Protein AF-A0A134AJV2-F1 (afdb_monomer_lite)

Sequence (348 aa):
MNKIKEILDWYNQFNNTDIVIKTKTKEFNFEIRNKYLPHLLGLQYSSINKLRGVRLYSFVYNKTEKELYNLIKINNENRLEDVKLRINNFKYFMENLDKAIIYEKTNETTKTKSNFFMVKTEKNKYLQLGVVKNDDLTDYLETFFVRKDNLYFKNSNLSEKVESIEKYDMLKNKFVPFSFDEIKNEMLNSVEYGLNENENIKLHKEVNFDKLTSFNFENFTFYPIKKLEESEINDFYDNSILDSLNYLMIREKFKINLNSNRKNNDVENYFKEKFDLIGKDAIINDFSSKIPSKYKDYDLFYCKETRSLYSISYSGLAKYNKYDSTKLREYITINLNKSLNIDKGVRL

Foldseek 3Di:
DQLVLVVLVLLVVQAQWWKWWDWPPDIAIAGRHSQAVCQQLVLCLLDLDNDGGPRSSVVVNPDTPVSSLVSSCVRPVVCSVFSVVSSVCVLVCQQCLQAWKKFAFDDPVDPDQARIWTWDDDPLWTWTFGWHDDPVDHIDTRYTGIGNDPNGGPPTPGTTGGQFMWIQDPVVRDTFGAGSNVLLRVLLVLQPAFDDPVVLVVCVVPDPCVPFDWFDDPPWIKTQDFFDDPVRVVVVPPAWFACNPVVSVLVVVPPPDPPDDDDPPVVVVVSVVVCVVCDPCNVLVSVLVRDPPVRSNGQWMAISRSSGIHGDDPVPPPDDGTDDHDVVSVCSVVVSVVVVPPPPPDDD

Structure (mmCIF, N/CA/C/O backbone):
data_AF-A0A134AJV2-F1
#
_entry.id   AF-A0A134AJV2-F1
#
loop_
_atom_site.group_PDB
_atom_site.id
_atom_site.type_symbol
_atom_site.label_atom_id
_atom_site.label_alt_id
_atom_site.label_comp_id
_atom_site.label_asym_id
_atom_site.label_entity_id
_atom_site.label_seq_id
_atom_site.pdbx_PDB_ins_code
_atom_site.Cartn_x
_atom_site.Cartn_y
_atom_site.Cartn_z
_atom_site.occupancy
_atom_site.B_iso_or_equiv
_atom_site.auth_seq_id
_atom_site.auth_comp_id
_atom_site.auth_asym_id
_atom_site.auth_atom_id
_atom_site.pdbx_PDB_model_num
ATOM 1 N N . MET A 1 1 ? 19.930 11.703 -6.026 1.00 56.47 1 MET A N 1
ATOM 2 C CA . MET A 1 1 ? 19.042 10.973 -5.098 1.00 56.47 1 MET A CA 1
ATOM 3 C C . MET A 1 1 ? 18.761 9.617 -5.727 1.00 56.47 1 MET A C 1
ATOM 5 O O . MET A 1 1 ? 18.498 9.605 -6.922 1.00 56.47 1 MET A O 1
ATOM 9 N N . ASN A 1 2 ? 18.963 8.505 -5.015 1.00 85.12 2 ASN A N 1
ATOM 10 C CA . ASN A 1 2 ? 18.893 7.152 -5.591 1.00 85.12 2 ASN A CA 1
ATOM 11 C C . ASN A 1 2 ? 17.550 6.525 -5.206 1.00 85.12 2 ASN A C 1
ATOM 13 O O . ASN A 1 2 ? 17.463 5.729 -4.271 1.00 85.12 2 ASN A O 1
ATOM 17 N N . LYS A 1 3 ? 16.498 6.925 -5.921 1.00 93.31 3 LYS A N 1
ATOM 18 C CA . LYS A 1 3 ? 15.112 6.609 -5.578 1.00 93.31 3 LYS A CA 1
ATOM 19 C C . LYS A 1 3 ? 14.822 5.116 -5.684 1.00 93.31 3 LYS A C 1
ATOM 21 O O . LYS A 1 3 ? 14.054 4.585 -4.888 1.00 93.31 3 LYS A O 1
ATOM 26 N N . ILE A 1 4 ? 15.455 4.417 -6.632 1.00 95.94 4 ILE A N 1
ATOM 27 C CA . ILE A 1 4 ? 15.347 2.952 -6.719 1.00 95.94 4 ILE A CA 1
ATOM 28 C C . ILE A 1 4 ? 15.836 2.310 -5.419 1.00 95.94 4 ILE A C 1
ATOM 30 O O . ILE A 1 4 ? 15.120 1.498 -4.839 1.00 95.94 4 ILE A O 1
ATOM 34 N N . LYS A 1 5 ? 17.031 2.683 -4.946 1.00 92.62 5 LYS A N 1
ATOM 35 C CA . LYS A 1 5 ? 17.614 2.110 -3.729 1.00 92.62 5 LYS A CA 1
ATOM 36 C C . LYS A 1 5 ? 16.786 2.445 -2.488 1.00 92.62 5 LYS A C 1
ATOM 38 O O . LYS A 1 5 ? 16.501 1.546 -1.708 1.00 92.62 5 LYS A O 1
ATOM 43 N N . GLU A 1 6 ? 16.310 3.685 -2.383 1.00 93.50 6 GLU A N 1
ATOM 44 C CA . GLU A 1 6 ? 15.394 4.122 -1.321 1.00 93.50 6 GLU A CA 1
ATOM 45 C C . GLU A 1 6 ? 14.119 3.266 -1.267 1.00 93.50 6 GLU A C 1
ATOM 47 O O . GLU A 1 6 ? 13.693 2.869 -0.187 1.00 93.50 6 GLU A O 1
ATOM 52 N N . ILE A 1 7 ? 13.522 2.931 -2.417 1.00 96.12 7 ILE A N 1
ATOM 53 C CA . ILE A 1 7 ? 12.327 2.073 -2.472 1.00 96.12 7 ILE A CA 1
ATOM 54 C C . ILE A 1 7 ? 12.663 0.621 -2.117 1.00 96.12 7 ILE A C 1
ATOM 56 O O . ILE A 1 7 ? 11.879 -0.013 -1.416 1.00 96.12 7 ILE A O 1
ATOM 60 N N . LEU A 1 8 ? 13.795 0.083 -2.586 1.00 95.06 8 LEU A N 1
ATOM 61 C CA . LEU A 1 8 ? 14.226 -1.276 -2.229 1.00 95.06 8 LEU A CA 1
ATOM 62 C C . LEU A 1 8 ? 14.441 -1.409 -0.715 1.00 95.06 8 LEU A C 1
ATOM 64 O O . LEU A 1 8 ? 13.972 -2.377 -0.122 1.00 95.06 8 LEU A O 1
ATOM 68 N N . ASP A 1 9 ? 15.113 -0.433 -0.101 1.00 91.81 9 ASP A N 1
ATOM 69 C CA . ASP A 1 9 ? 15.409 -0.432 1.333 1.00 91.81 9 ASP A CA 1
ATOM 70 C C . ASP A 1 9 ? 14.130 -0.222 2.160 1.00 91.81 9 ASP A C 1
ATOM 72 O O . ASP A 1 9 ? 13.891 -0.960 3.114 1.00 91.81 9 ASP A O 1
ATOM 76 N N . TRP A 1 10 ? 13.252 0.699 1.740 1.00 93.88 10 TRP A N 1
ATOM 77 C CA . TRP A 1 10 ? 11.927 0.890 2.342 1.00 93.88 10 TRP A CA 1
ATOM 78 C C . TRP A 1 10 ? 11.065 -0.376 2.265 1.00 93.88 10 TRP A C 1
ATOM 80 O O . TRP A 1 10 ? 10.443 -0.752 3.248 1.00 93.88 10 TRP A O 1
ATOM 90 N N . TYR A 1 11 ? 11.024 -1.071 1.128 1.00 95.06 11 TYR A N 1
ATOM 91 C CA . TYR A 1 11 ? 10.190 -2.268 0.983 1.00 95.06 11 TYR A CA 1
ATOM 92 C C . TYR A 1 11 ? 10.747 -3.477 1.747 1.00 95.06 11 TYR A C 1
ATOM 94 O O . TYR A 1 11 ? 9.987 -4.350 2.163 1.00 95.06 11 TYR A O 1
ATOM 102 N N . ASN A 1 12 ? 12.068 -3.520 1.964 1.00 93.56 12 ASN A N 1
ATOM 103 C CA . ASN A 1 12 ? 12.743 -4.610 2.666 1.00 93.56 12 ASN A CA 1
ATOM 104 C C . ASN A 1 12 ? 12.225 -4.817 4.096 1.00 93.56 12 ASN A C 1
ATOM 106 O O . ASN A 1 12 ? 12.223 -5.952 4.570 1.00 93.56 12 ASN A O 1
ATOM 110 N N . GLN A 1 13 ? 11.739 -3.763 4.758 1.00 89.31 13 GLN A N 1
ATOM 111 C CA . GLN A 1 13 ? 11.164 -3.860 6.105 1.00 89.31 13 GLN A CA 1
ATOM 112 C C . GLN A 1 13 ? 9.895 -4.734 6.166 1.00 89.31 13 GLN A C 1
ATOM 114 O O . GLN A 1 13 ? 9.534 -5.212 7.235 1.00 89.31 13 GLN A O 1
ATOM 119 N N . PHE A 1 14 ? 9.231 -4.956 5.027 1.00 92.44 14 PHE A N 1
ATOM 120 C CA . PHE A 1 14 ? 8.008 -5.758 4.919 1.00 92.44 14 PHE A CA 1
ATOM 121 C C . PHE A 1 14 ? 8.268 -7.167 4.367 1.00 92.44 14 PHE A C 1
ATOM 123 O O . PHE A 1 14 ? 7.335 -7.936 4.145 1.00 92.44 14 PHE A O 1
ATOM 130 N N . ASN A 1 15 ? 9.522 -7.523 4.084 1.00 93.38 15 ASN A N 1
ATOM 131 C CA . ASN A 1 15 ? 9.850 -8.801 3.465 1.00 93.38 15 ASN A CA 1
ATOM 132 C C . ASN A 1 15 ? 9.470 -9.989 4.369 1.00 93.38 15 ASN A C 1
ATOM 134 O O . ASN A 1 15 ? 9.768 -9.982 5.557 1.00 93.38 15 ASN A O 1
ATOM 138 N N . ASN A 1 16 ? 8.894 -11.037 3.774 1.00 92.31 16 ASN A N 1
ATOM 139 C CA . ASN A 1 16 ? 8.352 -12.221 4.454 1.00 92.31 16 ASN A CA 1
ATOM 140 C C . ASN A 1 16 ? 7.173 -11.897 5.388 1.00 92.31 16 ASN A C 1
ATOM 142 O O . ASN A 1 16 ? 7.052 -12.490 6.456 1.00 92.31 16 ASN A O 1
ATOM 146 N N . THR A 1 17 ? 6.336 -10.932 5.003 1.00 91.19 17 THR A N 1
ATOM 147 C CA . THR A 1 17 ? 5.104 -10.605 5.731 1.00 91.19 17 THR A CA 1
ATOM 148 C C . THR A 1 17 ? 3.902 -11.073 4.925 1.00 91.19 17 THR A C 1
ATOM 150 O O . THR A 1 17 ? 3.733 -10.650 3.779 1.00 91.19 17 THR A O 1
ATOM 153 N N . ASP A 1 18 ? 3.062 -11.907 5.530 1.00 94.25 18 ASP A N 1
ATOM 154 C CA . ASP A 1 18 ? 1.754 -12.256 4.980 1.00 94.25 18 ASP A CA 1
ATOM 155 C C . ASP A 1 18 ? 0.768 -11.134 5.270 1.00 94.25 18 ASP A C 1
ATOM 157 O O . ASP A 1 18 ? 0.637 -10.695 6.418 1.00 94.25 18 ASP A O 1
ATOM 161 N N . ILE A 1 19 ? 0.080 -10.664 4.233 1.00 95.12 19 ILE A N 1
ATOM 162 C CA . ILE A 1 19 ? -0.928 -9.620 4.368 1.00 95.12 19 ILE A CA 1
ATOM 163 C C . ILE A 1 19 ? -2.251 -10.017 3.730 1.00 95.12 19 ILE A C 1
ATOM 165 O O . ILE A 1 19 ? -2.297 -10.727 2.722 1.00 95.12 19 ILE A O 1
ATOM 169 N N . VAL A 1 20 ? -3.322 -9.492 4.316 1.00 95.50 20 VAL A N 1
ATOM 170 C CA . VAL A 1 20 ? -4.682 -9.595 3.799 1.00 95.50 20 VAL A CA 1
ATOM 171 C C . VAL A 1 20 ? -5.205 -8.209 3.490 1.00 95.50 20 VAL A C 1
ATOM 173 O O . VAL A 1 20 ? -5.135 -7.304 4.322 1.00 95.50 20 VAL A O 1
ATOM 176 N N . ILE A 1 21 ? -5.770 -8.050 2.300 1.00 96.25 21 ILE A N 1
ATOM 177 C CA . ILE A 1 21 ? -6.531 -6.862 1.921 1.00 96.25 21 ILE A CA 1
ATOM 178 C C . ILE A 1 21 ? -7.991 -7.259 1.791 1.00 96.25 21 ILE A C 1
ATOM 180 O O . ILE A 1 21 ? -8.328 -8.149 1.010 1.00 96.25 21 ILE A O 1
ATOM 184 N N . LYS A 1 22 ? -8.853 -6.582 2.549 1.00 94.31 22 LYS A N 1
ATOM 185 C CA . LYS A 1 22 ? -10.293 -6.844 2.583 1.00 94.31 22 LYS A CA 1
ATOM 186 C C . LYS A 1 22 ? -11.068 -5.683 1.991 1.00 94.31 22 LYS A C 1
ATOM 188 O O . LYS A 1 22 ? -10.715 -4.513 2.145 1.00 94.31 22 LYS A O 1
ATOM 193 N N . THR A 1 23 ? -12.144 -6.049 1.327 1.00 93.50 23 THR A N 1
ATOM 194 C CA . THR A 1 23 ? -13.203 -5.176 0.828 1.00 93.50 23 THR A CA 1
ATOM 195 C C . THR A 1 23 ? -14.536 -5.739 1.303 1.00 93.50 23 THR A C 1
ATOM 197 O O . THR A 1 23 ? -14.566 -6.788 1.949 1.00 93.50 23 THR A O 1
ATOM 200 N N . LYS A 1 24 ? -15.637 -5.088 0.927 1.00 90.44 24 LYS A N 1
ATOM 201 C CA . LYS A 1 24 ? -16.981 -5.522 1.302 1.00 90.44 24 LYS A CA 1
ATOM 202 C C . LYS A 1 24 ? -17.266 -6.979 0.918 1.00 90.44 24 LYS A C 1
ATOM 204 O O . LYS A 1 24 ? -17.929 -7.680 1.679 1.00 90.44 24 LYS A O 1
ATOM 209 N N . THR A 1 25 ? -16.820 -7.430 -0.258 1.00 93.81 25 THR A N 1
ATOM 210 C CA . THR A 1 25 ? -17.123 -8.787 -0.754 1.00 93.81 25 THR A CA 1
ATOM 211 C C . THR A 1 25 ? -15.904 -9.612 -1.157 1.00 93.81 25 THR A C 1
ATOM 213 O O . THR A 1 25 ? -16.049 -10.806 -1.428 1.00 93.81 25 THR A O 1
ATOM 216 N N . LYS A 1 26 ? -14.704 -9.020 -1.209 1.00 94.25 26 LYS A N 1
ATOM 217 C CA . LYS A 1 26 ? -13.466 -9.706 -1.615 1.00 94.25 26 LYS A CA 1
ATOM 218 C C . LYS A 1 26 ? -12.384 -9.651 -0.546 1.00 94.25 26 LYS A C 1
ATOM 220 O O . LYS A 1 26 ? -12.221 -8.653 0.154 1.00 94.25 26 LYS A O 1
ATOM 225 N N . GLU A 1 27 ? -11.580 -10.707 -0.529 1.00 94.69 27 GLU A N 1
ATOM 226 C CA . GLU A 1 27 ? -10.374 -10.842 0.278 1.00 94.69 27 GLU A CA 1
ATOM 227 C C . GLU A 1 27 ? -9.201 -11.260 -0.616 1.00 94.69 27 GLU A C 1
ATOM 229 O O . GLU A 1 27 ? -9.348 -12.152 -1.458 1.00 94.69 27 GLU A O 1
ATOM 234 N N . PHE A 1 28 ? -8.047 -10.620 -0.434 1.00 95.06 28 PHE A N 1
ATOM 235 C CA . PHE A 1 28 ? -6.813 -10.883 -1.175 1.00 95.06 28 PHE A CA 1
ATOM 236 C C . PHE A 1 28 ? -5.688 -11.215 -0.205 1.00 95.06 28 PHE A C 1
ATOM 238 O O . PHE A 1 28 ? -5.352 -10.382 0.635 1.00 95.06 28 PHE A O 1
ATOM 245 N N . ASN A 1 29 ? -5.092 -12.395 -0.355 1.00 94.25 29 ASN A N 1
ATOM 246 C CA . ASN A 1 29 ? -4.098 -12.936 0.571 1.00 94.25 29 ASN A CA 1
ATOM 247 C C . ASN A 1 29 ? -2.762 -13.093 -0.144 1.00 94.25 29 ASN A C 1
ATOM 249 O O . ASN A 1 29 ? -2.653 -13.934 -1.035 1.00 94.25 29 ASN A O 1
ATOM 253 N N . PHE A 1 30 ? -1.745 -12.314 0.227 1.00 92.69 30 PHE A N 1
ATOM 254 C CA . PHE A 1 30 ? -0.441 -12.412 -0.425 1.00 92.69 30 PHE A CA 1
ATOM 255 C C . PHE A 1 30 ? 0.746 -12.240 0.513 1.00 92.69 30 PHE A C 1
ATOM 257 O O . PHE A 1 30 ? 0.713 -11.474 1.473 1.00 92.69 30 PHE A O 1
ATOM 264 N N . GLU A 1 31 ? 1.833 -12.933 0.175 1.00 93.25 31 GLU A N 1
ATOM 265 C CA . GLU A 1 31 ? 3.104 -12.820 0.878 1.00 93.25 31 GLU A CA 1
ATOM 266 C C . GLU A 1 31 ? 3.993 -11.750 0.228 1.00 93.25 31 GLU A C 1
ATOM 268 O O . GLU A 1 31 ? 4.355 -11.816 -0.958 1.00 93.25 31 GLU A O 1
ATOM 273 N N . ILE A 1 32 ? 4.416 -10.772 1.022 1.00 94.25 32 ILE A N 1
ATOM 274 C CA . ILE A 1 32 ? 5.352 -9.741 0.589 1.00 94.25 32 ILE A CA 1
ATOM 275 C C . ILE A 1 32 ? 6.755 -10.343 0.497 1.00 94.25 32 ILE A C 1
ATOM 277 O O . ILE A 1 32 ? 7.364 -10.727 1.493 1.00 94.25 32 ILE A O 1
ATOM 281 N N . ARG A 1 33 ? 7.324 -10.371 -0.713 1.00 94.94 33 ARG A N 1
ATOM 282 C CA . ARG A 1 33 ? 8.720 -10.774 -0.942 1.00 94.94 33 ARG A CA 1
ATOM 283 C C . ARG A 1 33 ? 9.457 -9.758 -1.805 1.00 94.94 33 ARG A C 1
ATOM 285 O O . ARG A 1 33 ? 9.024 -9.432 -2.913 1.00 94.94 33 ARG A O 1
ATOM 292 N N . ASN A 1 34 ? 10.653 -9.369 -1.373 1.00 95.38 34 ASN A N 1
ATOM 293 C CA . ASN A 1 34 ? 11.535 -8.441 -2.090 1.00 95.38 34 ASN A CA 1
ATOM 294 C C . ASN A 1 34 ? 11.829 -8.871 -3.528 1.00 95.38 34 ASN A C 1
ATOM 296 O O . ASN A 1 34 ? 11.951 -8.041 -4.426 1.00 95.38 34 ASN A O 1
ATOM 300 N N . LYS A 1 35 ? 11.896 -10.185 -3.769 1.00 94.81 35 LYS A N 1
ATOM 301 C CA . LYS A 1 35 ? 12.200 -10.757 -5.086 1.00 94.81 35 LYS A CA 1
ATOM 302 C C . LYS A 1 35 ? 11.204 -10.347 -6.183 1.00 94.81 35 LYS A C 1
ATOM 304 O O . LYS A 1 35 ? 11.541 -10.448 -7.361 1.00 94.81 35 LYS A O 1
ATOM 309 N N . TYR A 1 36 ? 10.000 -9.897 -5.822 1.00 94.31 36 TYR A N 1
ATOM 310 C CA . TYR A 1 36 ? 8.973 -9.464 -6.775 1.00 94.31 36 TYR A CA 1
ATOM 311 C C . TYR A 1 36 ? 8.981 -7.954 -7.038 1.00 94.31 36 TYR A C 1
ATOM 313 O O . TYR A 1 36 ? 8.592 -7.528 -8.127 1.00 94.31 36 TYR A O 1
ATOM 321 N N . LEU A 1 37 ? 9.488 -7.145 -6.102 1.00 97.25 37 LEU A N 1
ATOM 322 C CA . LEU A 1 37 ? 9.481 -5.684 -6.202 1.00 97.25 37 LEU A CA 1
ATOM 323 C C . LEU A 1 37 ? 10.127 -5.146 -7.492 1.00 97.25 37 LEU A C 1
ATOM 325 O O . LEU A 1 37 ? 9.502 -4.310 -8.147 1.00 97.25 37 LEU A O 1
ATOM 329 N N . PRO A 1 38 ? 11.305 -5.627 -7.943 1.00 97.25 38 PRO A N 1
ATOM 330 C CA . PRO A 1 38 ? 11.885 -5.153 -9.196 1.00 97.25 38 PRO A CA 1
ATOM 331 C C . PRO A 1 38 ? 10.941 -5.297 -10.394 1.00 97.25 38 PRO A C 1
ATOM 333 O O . PRO A 1 38 ? 10.943 -4.444 -11.277 1.00 97.25 38 PRO A O 1
ATOM 336 N N . HIS A 1 39 ? 10.110 -6.345 -10.417 1.00 96.00 39 HIS A N 1
ATOM 337 C CA . HIS A 1 39 ? 9.141 -6.555 -11.489 1.00 96.00 39 HIS A CA 1
ATOM 338 C C . HIS A 1 39 ? 7.987 -5.543 -11.432 1.00 96.00 39 HIS A C 1
ATOM 340 O O . HIS A 1 39 ? 7.562 -5.017 -12.465 1.00 96.00 39 HIS A O 1
ATOM 346 N N . LEU A 1 40 ? 7.509 -5.225 -10.224 1.00 97.38 40 LEU A N 1
ATOM 347 C CA . LEU A 1 40 ? 6.490 -4.194 -10.002 1.00 97.38 40 LEU A CA 1
ATOM 348 C C . LEU A 1 40 ? 6.995 -2.819 -10.464 1.00 97.38 40 LEU A C 1
ATOM 350 O O . LEU A 1 40 ? 6.285 -2.103 -11.170 1.00 97.38 40 LEU A O 1
ATOM 354 N N . LEU A 1 41 ? 8.262 -2.507 -10.175 1.00 97.62 41 LEU A N 1
ATOM 355 C CA . LEU A 1 41 ? 8.927 -1.273 -10.602 1.00 97.62 41 LEU A CA 1
ATOM 356 C C . LEU A 1 41 ? 9.260 -1.230 -12.105 1.00 97.62 41 LEU A C 1
ATOM 358 O O . LEU A 1 41 ? 9.625 -0.176 -12.616 1.00 97.62 41 LEU A O 1
ATOM 362 N N . GLY A 1 42 ? 9.115 -2.340 -12.836 1.00 96.44 42 GLY A N 1
ATOM 363 C CA . GLY A 1 42 ? 9.454 -2.419 -14.259 1.00 96.44 42 GLY A CA 1
ATOM 364 C C . GLY A 1 42 ? 10.952 -2.618 -14.539 1.00 96.44 42 GLY A C 1
ATOM 365 O O . GLY A 1 42 ? 11.397 -2.486 -15.677 1.00 96.44 42 GLY A O 1
ATOM 366 N N . LEU A 1 43 ? 11.755 -2.956 -13.531 1.00 97.25 43 LEU A N 1
ATOM 367 C CA . LEU A 1 43 ? 13.209 -3.082 -13.662 1.00 97.25 43 LEU A CA 1
ATOM 368 C C . LEU A 1 43 ? 13.643 -4.328 -14.441 1.00 97.25 43 LEU A C 1
ATOM 370 O O . LEU A 1 43 ? 14.798 -4.407 -14.851 1.00 97.25 43 LEU A O 1
ATOM 374 N N . GLN A 1 44 ? 12.737 -5.261 -14.745 1.00 95.81 44 GLN A N 1
ATOM 375 C CA . GLN A 1 44 ? 12.994 -6.353 -15.691 1.00 95.81 44 GLN A CA 1
ATOM 376 C C . GLN A 1 44 ? 13.414 -5.848 -17.079 1.00 95.81 44 GLN A C 1
ATOM 378 O O . GLN A 1 44 ? 14.143 -6.544 -17.776 1.00 95.81 44 GLN A O 1
ATOM 383 N N . TYR A 1 45 ? 13.021 -4.627 -17.461 1.00 96.62 45 TYR A N 1
ATOM 384 C CA . TYR A 1 45 ? 13.411 -4.016 -18.735 1.00 96.62 45 TYR A CA 1
ATOM 385 C C . TYR A 1 45 ? 14.885 -3.578 -18.788 1.00 96.62 45 TYR A C 1
ATOM 387 O O . TYR A 1 45 ? 15.378 -3.212 -19.853 1.00 96.62 45 TYR A O 1
ATOM 395 N N . SER A 1 46 ? 15.614 -3.636 -17.669 1.00 95.62 46 SER A N 1
ATOM 396 C CA . SER A 1 46 ? 17.060 -3.369 -17.627 1.00 95.62 46 SER A CA 1
ATOM 397 C C . SER A 1 46 ? 17.911 -4.537 -18.141 1.00 95.62 46 SER A C 1
ATOM 399 O O . SER A 1 46 ? 19.124 -4.399 -18.276 1.00 95.62 46 SER A O 1
ATOM 401 N N . SER A 1 47 ? 17.307 -5.682 -18.468 1.00 92.56 47 SER A N 1
ATOM 402 C CA . SER A 1 47 ? 18.007 -6.841 -19.020 1.00 92.56 47 SER A CA 1
ATOM 403 C C . SER A 1 47 ? 17.378 -7.294 -20.335 1.00 92.56 47 SER A C 1
ATOM 405 O O . SER A 1 47 ? 16.159 -7.280 -20.486 1.00 92.56 47 SER A O 1
ATOM 407 N N . ILE A 1 48 ? 18.217 -7.734 -21.276 1.00 87.19 48 ILE A N 1
ATOM 408 C CA . ILE A 1 48 ? 17.782 -8.436 -22.496 1.00 87.19 48 ILE A CA 1
ATOM 409 C C . ILE A 1 48 ? 17.243 -9.829 -22.133 1.00 87.19 48 ILE A C 1
ATOM 411 O O . ILE A 1 48 ? 16.294 -10.332 -22.734 1.00 87.19 48 ILE A O 1
ATOM 415 N N . ASN A 1 49 ? 17.822 -10.447 -21.101 1.00 89.44 49 ASN A N 1
ATOM 416 C CA . ASN A 1 49 ? 17.377 -11.735 -20.595 1.00 89.44 49 ASN A CA 1
ATOM 417 C C . ASN A 1 49 ? 16.136 -11.557 -19.715 1.00 89.44 49 ASN A C 1
ATOM 419 O O . ASN A 1 49 ? 16.029 -10.601 -18.949 1.00 89.44 49 ASN A O 1
ATOM 423 N N . LYS A 1 50 ? 15.213 -12.526 -19.757 1.00 86.88 50 LYS A N 1
ATOM 424 C CA . LYS A 1 50 ? 13.999 -12.545 -18.919 1.00 86.88 50 LYS A CA 1
ATOM 425 C C . LYS A 1 50 ? 14.327 -12.877 -17.454 1.00 86.88 50 LYS A C 1
ATOM 427 O O . LYS A 1 50 ? 13.924 -13.919 -16.938 1.00 86.88 50 LYS A O 1
ATOM 432 N N . LEU A 1 51 ? 15.072 -12.001 -16.782 1.00 93.06 51 LEU A N 1
ATOM 433 C CA . LEU A 1 51 ? 15.371 -12.116 -15.358 1.00 93.06 51 LEU A CA 1
ATOM 434 C C . LEU A 1 51 ? 14.090 -11.930 -14.536 1.00 93.06 51 LEU A C 1
ATOM 436 O O . LEU A 1 51 ? 13.273 -11.052 -14.812 1.00 93.06 51 LEU A O 1
ATOM 440 N N . ARG A 1 52 ? 13.916 -12.766 -13.510 1.00 91.75 52 ARG A N 1
ATOM 441 C CA . ARG A 1 52 ? 12.770 -12.744 -12.589 1.00 91.75 52 ARG A CA 1
ATOM 442 C C . ARG A 1 52 ? 13.211 -13.117 -11.179 1.00 91.75 52 ARG A C 1
ATOM 444 O O . ARG A 1 52 ? 14.277 -13.712 -10.999 1.00 91.75 52 ARG A O 1
ATOM 451 N N . GLY A 1 53 ? 12.371 -12.802 -10.195 1.00 92.75 53 GLY A N 1
ATOM 452 C CA . GLY A 1 53 ? 12.575 -13.206 -8.807 1.00 92.75 53 GLY A CA 1
ATOM 453 C C . GLY A 1 53 ? 13.941 -12.772 -8.271 1.00 92.75 53 GLY A C 1
ATOM 454 O O . GLY A 1 53 ? 14.410 -11.667 -8.538 1.00 92.75 53 GLY A O 1
ATOM 455 N N . VAL A 1 54 ? 14.607 -13.682 -7.556 1.00 94.75 54 VAL A N 1
ATOM 456 C CA . VAL A 1 54 ? 15.893 -13.416 -6.888 1.00 94.75 54 VAL A CA 1
ATOM 457 C C . VAL A 1 54 ? 16.973 -12.981 -7.879 1.00 94.75 54 VAL A C 1
ATOM 459 O O . VAL A 1 54 ? 17.716 -12.052 -7.592 1.00 94.75 54 VAL A O 1
ATOM 462 N N . ARG A 1 55 ? 17.020 -13.573 -9.082 1.00 96.19 55 ARG A N 1
ATOM 463 C CA . ARG A 1 55 ? 18.020 -13.207 -10.102 1.00 96.19 55 ARG A CA 1
ATOM 464 C C . ARG A 1 55 ? 17.875 -11.753 -10.549 1.00 96.19 55 ARG A C 1
ATOM 466 O O . ARG A 1 55 ? 18.875 -11.057 -10.691 1.00 96.19 55 ARG A O 1
ATOM 473 N N . LEU A 1 56 ? 16.638 -11.294 -10.754 1.00 96.62 56 LEU A N 1
ATOM 474 C CA . LEU A 1 56 ? 16.376 -9.894 -11.092 1.00 96.62 56 LEU A CA 1
ATOM 475 C C . LEU A 1 56 ? 16.692 -8.975 -9.909 1.00 96.62 56 LEU A C 1
ATOM 477 O O . LEU A 1 56 ? 17.317 -7.937 -10.099 1.00 96.62 56 LEU A O 1
ATOM 481 N N . TYR A 1 57 ? 16.300 -9.370 -8.697 1.00 96.44 57 TYR A N 1
ATOM 482 C CA . TYR A 1 57 ? 16.589 -8.608 -7.486 1.00 96.44 57 TYR A CA 1
ATOM 483 C C . TYR A 1 57 ? 18.092 -8.393 -7.284 1.00 96.44 57 TYR A C 1
ATOM 485 O O . TYR A 1 57 ? 18.528 -7.251 -7.181 1.00 96.44 57 TYR A O 1
ATOM 493 N N . SER A 1 58 ? 18.900 -9.455 -7.329 1.00 95.00 58 SER A N 1
ATOM 494 C CA . SER A 1 58 ? 20.359 -9.361 -7.199 1.00 95.00 58 SER A CA 1
ATOM 495 C C . SER A 1 58 ? 21.002 -8.544 -8.323 1.00 95.00 58 SER A C 1
ATOM 497 O O . SER A 1 58 ? 21.928 -7.779 -8.068 1.00 95.00 58 SER A O 1
ATOM 499 N N . PHE A 1 59 ? 20.506 -8.667 -9.561 1.00 95.44 59 PHE A N 1
ATOM 500 C CA . PHE A 1 59 ? 20.993 -7.866 -10.688 1.00 95.44 59 PHE A CA 1
ATOM 501 C C . PHE A 1 59 ? 20.774 -6.366 -10.469 1.00 95.44 59 PHE A C 1
ATOM 503 O O . PHE A 1 59 ? 21.668 -5.567 -10.741 1.00 95.44 59 PHE A O 1
ATOM 510 N N . VAL A 1 60 ? 19.590 -5.994 -9.978 1.00 95.75 60 VAL A N 1
ATOM 511 C CA . VAL A 1 60 ? 19.205 -4.602 -9.729 1.00 95.75 60 VAL A CA 1
ATOM 512 C C . VAL A 1 60 ? 19.925 -4.029 -8.511 1.00 95.75 60 VAL A C 1
ATOM 514 O O . VAL A 1 60 ? 20.418 -2.908 -8.575 1.00 95.75 60 VAL A O 1
ATOM 517 N N . TYR A 1 61 ? 20.002 -4.787 -7.416 1.00 91.50 61 TYR A N 1
ATOM 518 C CA . TYR A 1 61 ? 20.547 -4.319 -6.138 1.00 91.50 61 TYR A CA 1
ATOM 519 C C . TYR A 1 61 ? 22.017 -3.882 -6.233 1.00 91.50 61 TYR A C 1
ATOM 521 O O . TYR A 1 61 ? 22.439 -2.965 -5.534 1.00 91.50 61 TYR A O 1
ATOM 529 N N . ASN A 1 62 ? 22.783 -4.502 -7.134 1.00 90.31 62 ASN A N 1
ATOM 530 C CA . ASN A 1 62 ? 24.205 -4.225 -7.348 1.00 90.31 62 ASN A CA 1
ATOM 531 C C . ASN A 1 62 ? 24.471 -3.124 -8.392 1.00 90.31 62 ASN A C 1
ATOM 533 O O . ASN A 1 62 ? 25.581 -3.036 -8.914 1.00 90.31 62 ASN A O 1
ATOM 537 N N . LYS A 1 63 ? 23.461 -2.326 -8.759 1.00 94.25 63 LYS A N 1
ATOM 538 C CA . LYS A 1 63 ? 23.576 -1.271 -9.773 1.00 94.25 63 LYS A CA 1
ATOM 539 C C . LYS A 1 63 ? 23.082 0.065 -9.255 1.00 94.25 63 LYS A C 1
ATOM 541 O O . LYS A 1 63 ? 22.151 0.155 -8.458 1.00 94.25 63 LYS A O 1
ATOM 546 N N . THR A 1 64 ? 23.692 1.124 -9.763 1.00 94.56 64 THR A N 1
ATOM 547 C CA . THR A 1 64 ? 23.217 2.487 -9.555 1.00 94.56 64 THR A CA 1
ATOM 548 C C . THR A 1 64 ? 21.965 2.758 -10.388 1.00 94.56 64 THR A C 1
ATOM 550 O O . THR A 1 64 ? 21.741 2.160 -11.444 1.00 94.56 64 THR A O 1
ATOM 553 N N . GLU A 1 65 ? 21.157 3.724 -9.952 1.00 95.00 65 GLU A N 1
ATOM 554 C CA . GLU A 1 65 ? 19.975 4.162 -10.701 1.00 95.00 65 GLU A CA 1
ATOM 555 C C . GLU A 1 65 ? 20.323 4.618 -12.130 1.00 95.00 65 GLU A C 1
ATOM 557 O O . GLU A 1 65 ? 19.633 4.260 -13.086 1.00 95.00 65 GLU A O 1
ATOM 562 N N . LYS A 1 66 ? 21.442 5.339 -12.298 1.00 96.00 66 LYS A N 1
ATOM 563 C CA . LYS A 1 66 ? 21.926 5.787 -13.612 1.00 96.00 66 LYS A CA 1
ATOM 564 C C . LYS A 1 66 ? 22.243 4.605 -14.530 1.00 96.00 66 LYS A C 1
ATOM 566 O O . LYS A 1 66 ? 21.856 4.623 -15.696 1.00 96.00 66 LYS A O 1
ATOM 571 N N . GLU A 1 67 ? 22.920 3.578 -14.019 1.00 96.69 67 GLU A N 1
ATOM 572 C CA . GLU A 1 67 ? 23.210 2.367 -14.793 1.00 96.69 67 GLU A CA 1
ATOM 573 C C . GLU A 1 67 ? 21.930 1.634 -15.191 1.00 96.69 67 GLU A C 1
ATOM 575 O O . GLU A 1 67 ? 21.800 1.227 -16.342 1.00 96.69 67 GLU A O 1
ATOM 580 N N . LEU A 1 68 ? 20.964 1.503 -14.278 1.00 97.44 68 LEU A N 1
ATOM 581 C CA . LEU A 1 68 ? 19.689 0.843 -14.565 1.00 97.44 68 LEU A CA 1
ATOM 582 C C . LEU A 1 68 ? 18.894 1.579 -15.646 1.00 97.44 68 LEU A C 1
ATOM 584 O O . LEU A 1 68 ? 18.418 0.939 -16.584 1.00 97.44 68 LEU A O 1
ATOM 588 N N . TYR A 1 69 ? 18.788 2.908 -15.573 1.00 97.56 69 TYR A N 1
ATOM 589 C CA . TYR A 1 69 ? 18.127 3.691 -16.619 1.00 97.56 69 TYR A CA 1
ATOM 590 C C . TYR A 1 69 ? 18.856 3.620 -17.958 1.00 97.56 69 TYR A C 1
ATOM 592 O O . TYR A 1 69 ? 18.197 3.493 -18.989 1.00 97.56 69 TYR A O 1
ATOM 600 N N . ASN A 1 70 ? 20.191 3.640 -17.960 1.00 97.56 70 ASN A N 1
ATOM 601 C CA . ASN A 1 70 ? 20.965 3.456 -19.186 1.00 97.56 70 ASN A CA 1
ATOM 602 C C . ASN A 1 70 ? 20.716 2.074 -19.804 1.00 97.56 70 ASN A C 1
ATOM 604 O O . ASN A 1 70 ? 20.481 1.974 -21.004 1.00 97.56 70 ASN A O 1
ATOM 608 N N . LEU A 1 71 ? 20.698 1.019 -18.989 1.00 97.56 71 LEU A N 1
ATOM 609 C CA . LEU A 1 71 ? 20.406 -0.337 -19.448 1.00 97.56 71 LEU A CA 1
ATOM 610 C C . LEU A 1 71 ? 18.983 -0.474 -19.996 1.00 97.56 71 LEU A C 1
ATOM 612 O O . LEU A 1 71 ? 18.789 -1.122 -21.018 1.00 97.56 71 LEU A O 1
ATOM 616 N N . ILE A 1 72 ? 17.990 0.153 -19.358 1.00 97.56 72 ILE A N 1
ATOM 617 C CA . ILE A 1 72 ? 16.619 0.188 -19.887 1.00 97.56 72 ILE A CA 1
ATOM 618 C C . ILE A 1 72 ? 16.587 0.946 -21.211 1.00 97.56 72 ILE A C 1
ATOM 620 O O . ILE A 1 72 ? 15.968 0.468 -22.152 1.00 97.56 72 ILE A O 1
ATOM 624 N N . LYS A 1 73 ? 17.278 2.087 -21.316 1.00 97.00 73 LYS A N 1
ATOM 625 C CA . LYS A 1 73 ? 17.347 2.858 -22.562 1.00 97.00 73 LYS A CA 1
ATOM 626 C C . LYS A 1 73 ? 17.931 2.028 -23.709 1.00 97.00 73 LYS A C 1
ATOM 628 O O . LYS A 1 73 ? 17.386 2.057 -24.800 1.00 97.00 73 LYS A O 1
ATOM 633 N N . ILE A 1 74 ? 19.000 1.276 -23.450 1.00 96.88 74 ILE A N 1
ATOM 634 C CA . ILE A 1 74 ? 19.661 0.431 -24.455 1.00 96.88 74 ILE A CA 1
ATOM 635 C C . ILE A 1 74 ? 18.791 -0.776 -24.832 1.00 96.88 74 ILE A C 1
ATOM 637 O O . ILE A 1 74 ? 18.646 -1.086 -26.009 1.00 96.88 74 ILE A O 1
ATOM 641 N N . ASN A 1 75 ? 18.207 -1.461 -23.846 1.00 95.31 75 ASN A N 1
ATOM 642 C CA . ASN A 1 75 ? 17.544 -2.749 -24.068 1.00 95.31 75 ASN A CA 1
ATOM 643 C C . ASN A 1 75 ? 16.055 -2.617 -24.431 1.00 95.31 75 ASN A C 1
ATOM 645 O O . ASN A 1 75 ? 15.507 -3.489 -25.099 1.00 95.31 75 ASN A O 1
ATOM 649 N N . ASN A 1 76 ? 15.379 -1.575 -23.937 1.00 94.19 76 ASN A N 1
ATOM 650 C CA . ASN A 1 76 ? 13.928 -1.377 -24.003 1.00 94.19 76 ASN A CA 1
ATOM 651 C C . ASN A 1 76 ? 13.577 0.129 -23.936 1.00 94.19 76 ASN A C 1
ATOM 653 O O . ASN A 1 76 ? 12.876 0.566 -23.018 1.00 94.19 76 ASN A O 1
ATOM 657 N N . GLU A 1 77 ? 14.071 0.939 -24.881 1.00 93.50 77 GLU A N 1
ATOM 658 C CA . GLU A 1 77 ? 13.950 2.411 -24.850 1.00 93.50 77 GLU A CA 1
ATOM 659 C C . GLU A 1 77 ? 12.517 2.906 -24.595 1.00 93.50 77 GLU A C 1
ATOM 661 O O . GLU A 1 77 ? 12.283 3.759 -23.736 1.00 93.50 77 GLU A O 1
ATOM 666 N N . ASN A 1 78 ? 11.537 2.296 -25.266 1.00 95.44 78 ASN A N 1
ATOM 667 C CA . ASN A 1 78 ? 10.118 2.635 -25.149 1.00 95.44 78 ASN A CA 1
ATOM 668 C C . ASN A 1 78 ? 9.508 2.365 -23.758 1.00 95.44 78 ASN A C 1
ATOM 670 O O . ASN A 1 78 ? 8.367 2.749 -23.510 1.00 95.44 78 ASN A O 1
ATOM 674 N N . ARG A 1 79 ? 10.234 1.701 -22.851 1.00 95.62 79 ARG A N 1
ATOM 675 C CA . ARG A 1 79 ? 9.809 1.433 -21.469 1.00 95.62 79 ARG A CA 1
ATOM 676 C C . ARG A 1 79 ? 10.407 2.389 -20.452 1.00 95.62 79 ARG A C 1
ATOM 678 O O . ARG A 1 79 ? 9.954 2.379 -19.311 1.00 95.62 79 ARG A O 1
ATOM 685 N N . LEU A 1 80 ? 11.390 3.208 -20.823 1.00 97.12 80 LEU A N 1
ATOM 686 C CA . LEU A 1 80 ? 12.116 4.042 -19.865 1.00 97.12 80 LEU A CA 1
ATOM 687 C C . LEU A 1 80 ? 11.186 4.979 -19.082 1.00 97.12 80 LEU A C 1
ATOM 689 O O . LEU A 1 80 ? 11.256 5.030 -17.854 1.00 97.12 80 LEU A O 1
ATOM 693 N N . GLU A 1 81 ? 10.287 5.678 -19.774 1.00 96.75 81 GLU A N 1
ATOM 694 C CA . GLU A 1 81 ? 9.354 6.608 -19.127 1.00 96.75 81 GLU A CA 1
ATOM 695 C C . GLU A 1 81 ? 8.301 5.882 -18.278 1.00 96.75 81 GLU A C 1
ATOM 697 O O . GLU A 1 81 ? 8.024 6.304 -17.155 1.00 96.75 81 GLU A O 1
ATOM 702 N N . ASP A 1 82 ? 7.793 4.733 -18.739 1.00 95.44 82 ASP A N 1
ATOM 703 C CA . ASP A 1 82 ? 6.902 3.878 -17.943 1.00 95.44 82 ASP A CA 1
ATOM 704 C C . ASP A 1 82 ? 7.578 3.431 -16.637 1.00 95.44 82 ASP A C 1
ATOM 706 O O . ASP A 1 82 ? 6.960 3.452 -15.572 1.00 95.44 82 ASP A O 1
ATOM 710 N N . VAL A 1 83 ? 8.853 3.031 -16.702 1.00 97.56 83 VAL A N 1
ATOM 711 C CA . VAL A 1 83 ? 9.632 2.599 -15.533 1.00 97.56 83 VAL A CA 1
ATOM 712 C C . VAL A 1 83 ? 9.850 3.757 -14.564 1.00 97.56 83 VAL A C 1
ATOM 714 O O . VAL A 1 83 ? 9.581 3.611 -13.371 1.00 97.56 83 VAL A O 1
ATOM 717 N N . LYS A 1 84 ? 10.255 4.933 -15.058 1.00 97.25 84 LYS A N 1
ATOM 718 C CA . LYS A 1 84 ? 10.387 6.135 -14.220 1.00 97.25 84 LYS A CA 1
ATOM 719 C C . LYS A 1 84 ? 9.071 6.488 -13.535 1.00 97.25 84 LYS A C 1
ATOM 721 O O . LYS A 1 84 ? 9.072 6.831 -12.355 1.00 97.25 84 LYS A O 1
ATOM 726 N N . LEU A 1 85 ? 7.941 6.393 -14.238 1.00 96.19 85 LEU A N 1
ATOM 727 C CA . LEU A 1 85 ? 6.625 6.641 -13.648 1.00 96.19 85 LEU A CA 1
ATOM 728 C C . LEU A 1 85 ? 6.303 5.639 -12.536 1.00 96.19 85 LEU A C 1
ATOM 730 O O . LEU A 1 85 ? 5.857 6.062 -11.470 1.00 96.19 85 LEU A O 1
ATOM 734 N N . ARG A 1 86 ? 6.566 4.343 -12.739 1.00 97.38 86 ARG A N 1
ATOM 735 C CA . ARG A 1 86 ? 6.377 3.318 -11.697 1.00 97.38 86 ARG A CA 1
ATOM 736 C C . ARG A 1 86 ? 7.223 3.621 -10.466 1.00 97.38 86 ARG A C 1
ATOM 738 O O . ARG A 1 86 ? 6.664 3.768 -9.386 1.00 97.38 86 ARG A O 1
ATOM 745 N N . ILE A 1 87 ? 8.534 3.807 -10.634 1.00 97.62 87 ILE A N 1
ATOM 746 C CA . ILE A 1 87 ? 9.466 4.156 -9.546 1.00 97.62 87 ILE A CA 1
ATOM 747 C C . ILE A 1 87 ? 8.992 5.412 -8.817 1.00 97.62 87 ILE A C 1
ATOM 749 O O . ILE A 1 87 ? 9.009 5.475 -7.591 1.00 97.62 87 ILE A O 1
ATOM 753 N N . ASN A 1 88 ? 8.509 6.411 -9.555 1.00 96.06 88 ASN A N 1
ATOM 754 C CA . ASN A 1 88 ? 8.111 7.665 -8.945 1.00 96.06 88 ASN A CA 1
ATOM 755 C C . ASN A 1 88 ? 6.838 7.601 -8.103 1.00 96.06 88 ASN A C 1
ATOM 757 O O . ASN A 1 88 ? 6.700 8.444 -7.217 1.00 96.06 88 ASN A O 1
ATOM 761 N N . ASN A 1 89 ? 5.953 6.635 -8.359 1.00 96.75 89 ASN A N 1
ATOM 762 C CA . ASN A 1 89 ? 4.629 6.570 -7.741 1.00 96.75 89 ASN A CA 1
ATOM 763 C C . ASN A 1 89 ? 4.387 5.304 -6.904 1.00 96.75 89 ASN A C 1
ATOM 765 O O . ASN A 1 89 ? 3.405 5.269 -6.173 1.00 96.75 89 ASN A O 1
ATOM 769 N N . PHE A 1 90 ? 5.240 4.277 -6.995 1.00 97.94 90 PHE A N 1
ATOM 770 C CA . PHE A 1 90 ? 4.997 2.987 -6.342 1.00 97.94 90 PHE A CA 1
ATOM 771 C C . PHE A 1 90 ? 4.909 3.108 -4.819 1.00 97.94 90 PHE A C 1
ATOM 773 O O . PHE A 1 90 ? 3.907 2.700 -4.244 1.00 97.94 90 PHE A O 1
ATOM 780 N N . LYS A 1 91 ? 5.914 3.719 -4.175 1.00 96.44 91 LYS A N 1
ATOM 781 C CA . LYS A 1 91 ? 5.918 3.910 -2.716 1.00 96.44 91 LYS A CA 1
ATOM 782 C C . LYS A 1 91 ? 4.672 4.674 -2.252 1.00 96.44 91 LYS A C 1
ATOM 784 O O . LYS A 1 91 ? 3.910 4.149 -1.454 1.00 96.44 91 LYS A O 1
ATOM 789 N N . TYR A 1 92 ? 4.403 5.828 -2.865 1.00 94.88 92 TYR A N 1
ATOM 790 C CA . TYR A 1 92 ? 3.209 6.629 -2.581 1.00 94.88 92 TYR A CA 1
ATOM 791 C C . TYR A 1 92 ? 1.903 5.830 -2.718 1.00 94.88 92 TYR A C 1
ATOM 793 O O . TYR A 1 92 ? 1.011 5.950 -1.880 1.00 94.88 92 TYR A O 1
ATOM 801 N N . PHE A 1 93 ? 1.779 5.020 -3.775 1.00 97.75 93 PHE A N 1
ATOM 802 C CA . PHE A 1 93 ? 0.607 4.176 -3.982 1.00 97.75 93 PHE A CA 1
ATOM 803 C C . PHE A 1 93 ? 0.443 3.156 -2.855 1.00 97.75 93 PHE A C 1
ATOM 805 O O . PHE A 1 93 ? -0.643 3.052 -2.300 1.00 97.75 93 PHE A O 1
ATOM 812 N N . MET A 1 94 ? 1.512 2.438 -2.505 1.00 97.12 94 MET A N 1
ATOM 813 C CA . MET A 1 94 ? 1.477 1.431 -1.445 1.00 97.12 94 MET A CA 1
ATOM 814 C C . MET A 1 94 ? 1.154 2.058 -0.080 1.00 97.12 94 MET A C 1
ATOM 816 O O . MET A 1 94 ? 0.313 1.530 0.639 1.00 97.12 94 MET A O 1
ATOM 820 N N . GLU A 1 95 ? 1.743 3.215 0.246 1.00 92.94 95 GLU A N 1
ATOM 821 C CA . GLU A 1 95 ? 1.457 3.986 1.472 1.00 92.94 95 GLU A CA 1
ATOM 822 C C . GLU A 1 95 ? -0.003 4.468 1.558 1.00 92.94 95 GLU A C 1
ATOM 824 O O . GLU A 1 95 ? -0.499 4.739 2.644 1.00 92.94 95 GLU A O 1
ATOM 829 N N . ASN A 1 96 ? -0.707 4.548 0.424 1.00 93.75 96 ASN A N 1
ATOM 830 C CA . ASN A 1 96 ? -2.114 4.953 0.331 1.00 93.75 96 ASN A CA 1
ATOM 831 C C . ASN A 1 96 ? -3.009 3.827 -0.216 1.00 93.75 96 ASN A C 1
ATOM 833 O O . ASN A 1 96 ? -4.051 4.097 -0.825 1.00 93.75 96 ASN A O 1
ATOM 837 N N . LEU A 1 97 ? -2.587 2.570 -0.062 1.00 95.62 97 LEU A N 1
ATOM 838 C CA . LEU A 1 97 ? -3.300 1.412 -0.600 1.00 95.62 97 LEU A CA 1
ATOM 839 C C . LEU A 1 97 ? -4.675 1.223 0.057 1.00 95.62 97 LEU A C 1
ATOM 841 O O . LEU A 1 97 ? -5.613 0.773 -0.592 1.00 95.62 97 LEU A O 1
ATOM 845 N N . ASP A 1 98 ? -4.818 1.642 1.311 1.00 89.94 98 ASP A N 1
ATOM 846 C CA . ASP A 1 98 ? -6.074 1.689 2.066 1.00 89.94 98 ASP A CA 1
ATOM 847 C C . ASP A 1 98 ? -7.125 2.624 1.441 1.00 89.94 98 ASP A C 1
ATOM 849 O O . ASP A 1 98 ? -8.319 2.476 1.679 1.00 89.94 98 ASP A O 1
ATOM 853 N N . LYS A 1 99 ? -6.693 3.572 0.604 1.00 92.50 99 LYS A N 1
ATOM 854 C CA . LYS A 1 99 ? -7.565 4.500 -0.132 1.00 92.50 99 LYS A CA 1
ATOM 855 C C . LYS A 1 99 ? -7.875 4.016 -1.553 1.00 92.50 99 LYS A C 1
ATOM 857 O O . LYS A 1 99 ? -8.499 4.752 -2.322 1.00 92.50 99 LYS A O 1
ATOM 862 N N . ALA A 1 100 ? -7.406 2.830 -1.943 1.00 96.69 100 ALA A N 1
ATOM 863 C CA . ALA A 1 100 ? -7.634 2.289 -3.276 1.00 96.69 100 ALA A CA 1
ATOM 864 C C . ALA A 1 100 ? -9.070 1.764 -3.452 1.00 96.69 100 ALA A C 1
ATOM 866 O O . ALA A 1 100 ? -9.747 1.373 -2.499 1.00 96.69 100 ALA A O 1
ATOM 867 N N . ILE A 1 101 ? -9.514 1.737 -4.708 1.00 97.44 101 ILE A N 1
ATOM 868 C CA . ILE A 1 101 ? -10.737 1.068 -5.150 1.00 97.44 101 ILE A CA 1
ATOM 869 C C . ILE A 1 101 ? -10.331 -0.164 -5.954 1.00 97.44 101 ILE A C 1
ATOM 871 O O . ILE A 1 101 ? -9.482 -0.079 -6.842 1.00 97.44 101 ILE A O 1
ATOM 875 N N . ILE A 1 102 ? -10.930 -1.303 -5.640 1.00 97.75 102 ILE A N 1
ATOM 876 C CA . ILE A 1 102 ? -10.731 -2.571 -6.323 1.00 97.75 102 ILE A CA 1
ATOM 877 C C . ILE A 1 102 ? -11.772 -2.712 -7.423 1.00 97.75 102 ILE A C 1
ATOM 879 O O . ILE A 1 102 ? -12.975 -2.599 -7.185 1.00 97.75 102 ILE A O 1
ATOM 883 N N . TYR A 1 103 ? -11.272 -2.999 -8.618 1.00 97.62 103 TYR A N 1
ATOM 884 C CA . TYR A 1 103 ? -12.061 -3.320 -9.794 1.00 97.62 103 TYR A CA 1
ATOM 885 C C . TYR A 1 103 ? -11.700 -4.713 -10.299 1.00 97.62 103 TYR A C 1
ATOM 887 O O . TYR A 1 103 ? -10.560 -5.163 -10.136 1.00 97.62 103 TYR A O 1
ATOM 895 N N . GLU A 1 104 ? -12.643 -5.380 -10.956 1.00 96.56 104 GLU A N 1
ATOM 896 C CA . GLU A 1 104 ? -12.329 -6.567 -11.745 1.00 96.56 104 GLU A CA 1
ATOM 897 C C . GLU A 1 104 ? -11.692 -6.149 -13.077 1.00 96.56 104 GLU A C 1
ATOM 899 O O . GLU A 1 104 ? -11.932 -5.053 -13.601 1.00 96.56 104 GLU A O 1
ATOM 904 N N . LYS A 1 105 ? -10.834 -7.007 -13.627 1.00 95.62 105 LYS A N 1
ATOM 905 C CA . LYS A 1 105 ? -10.351 -6.828 -14.993 1.00 95.62 105 LYS A CA 1
ATOM 906 C C . LYS A 1 105 ? -11.532 -7.030 -15.942 1.00 95.62 105 LYS A C 1
ATOM 908 O O . LYS A 1 105 ? -12.220 -8.038 -15.869 1.00 95.62 105 LYS A O 1
ATOM 913 N N . THR A 1 106 ? -11.725 -6.093 -16.864 1.00 95.75 106 THR A N 1
ATOM 914 C CA . THR A 1 106 ? -12.789 -6.170 -17.879 1.00 95.75 106 THR A CA 1
ATOM 915 C C . THR A 1 106 ? -12.261 -6.337 -19.297 1.00 95.75 106 THR A C 1
ATOM 917 O O . THR A 1 106 ? -12.999 -6.730 -20.198 1.00 95.75 106 THR A O 1
ATOM 920 N N . ASN A 1 107 ? -10.984 -6.030 -19.532 1.00 91.56 107 ASN A N 1
ATOM 921 C CA . ASN A 1 107 ? -10.396 -6.103 -20.862 1.00 91.56 107 ASN A CA 1
ATOM 922 C C . ASN A 1 107 ? -9.546 -7.361 -21.049 1.00 91.56 107 ASN A C 1
ATOM 924 O O . ASN A 1 107 ? -8.348 -7.358 -20.764 1.00 91.56 107 ASN A O 1
ATOM 928 N N . GLU A 1 108 ? -10.143 -8.410 -21.612 1.00 86.38 108 GLU A N 1
ATOM 929 C CA . GLU A 1 108 ? -9.460 -9.689 -21.842 1.00 86.38 108 GLU A CA 1
ATOM 930 C C . GLU A 1 108 ? -8.419 -9.684 -22.964 1.00 86.38 108 GLU A C 1
ATOM 932 O O . GLU A 1 108 ? -7.603 -10.598 -23.054 1.00 86.38 108 GLU A O 1
ATOM 937 N N . THR A 1 109 ? -8.367 -8.636 -23.790 1.00 87.38 109 THR A N 1
ATOM 938 C CA . THR A 1 109 ? -7.379 -8.549 -24.882 1.00 87.38 109 THR A CA 1
ATOM 939 C C . THR A 1 109 ? -5.971 -8.199 -24.391 1.00 87.38 109 THR A C 1
ATOM 941 O O . THR A 1 109 ? -5.000 -8.249 -25.152 1.00 87.38 109 THR A O 1
ATOM 944 N N . THR A 1 110 ? -5.824 -7.824 -23.117 1.00 88.25 110 THR A N 1
ATOM 945 C CA . THR A 1 110 ? -4.533 -7.439 -22.554 1.00 88.25 110 THR A CA 1
ATOM 946 C C . THR A 1 110 ? -3.710 -8.656 -22.136 1.00 88.25 110 THR A C 1
ATOM 948 O O . THR A 1 110 ? -4.223 -9.683 -21.705 1.00 88.25 110 THR A O 1
ATOM 951 N N . LYS A 1 111 ? -2.378 -8.525 -22.198 1.00 89.31 111 LYS A N 1
ATOM 952 C CA . LYS A 1 111 ? -1.438 -9.594 -21.805 1.00 89.31 111 LYS A CA 1
ATOM 953 C C . LYS A 1 111 ? -1.308 -9.790 -20.286 1.00 89.31 111 LYS A C 1
ATOM 955 O O . LYS A 1 111 ? -0.485 -10.594 -19.855 1.00 89.31 111 LYS A O 1
ATOM 960 N N . THR A 1 112 ? -2.034 -9.012 -19.485 1.00 90.19 112 THR A N 1
ATOM 961 C CA . THR A 1 112 ? -1.984 -9.080 -18.020 1.00 90.19 112 THR A CA 1
ATOM 962 C C . THR A 1 112 ? -2.812 -10.259 -17.534 1.00 90.19 112 THR A C 1
ATOM 964 O O . THR A 1 112 ? -3.960 -10.426 -17.951 1.00 90.19 112 THR A O 1
ATOM 967 N N . LYS A 1 113 ? -2.240 -11.040 -16.621 1.00 92.50 113 LYS A N 1
ATOM 968 C CA . LYS A 1 113 ? -2.904 -12.159 -15.948 1.00 92.50 113 LYS A CA 1
ATOM 969 C C . LYS A 1 113 ? -3.803 -11.713 -14.798 1.00 92.50 113 LYS A C 1
ATOM 971 O O . LYS A 1 113 ? -4.574 -12.522 -14.308 1.00 92.50 113 LYS A O 1
ATOM 976 N N . SER A 1 114 ? -3.667 -10.462 -14.360 1.00 94.62 114 SER A N 1
ATOM 977 C CA . SER A 1 114 ? -4.420 -9.868 -13.255 1.00 94.62 114 SER A CA 1
ATOM 978 C C . SER A 1 114 ? -5.917 -10.115 -13.405 1.00 94.62 114 SER A C 1
ATOM 980 O O . SER A 1 114 ? -6.490 -9.779 -14.436 1.00 94.62 114 SER A O 1
ATOM 982 N N . ASN A 1 115 ? -6.543 -10.657 -12.367 1.00 95.25 115 ASN A N 1
ATOM 983 C CA . ASN A 1 115 ? -7.997 -10.777 -12.266 1.00 95.25 115 ASN A CA 1
ATOM 984 C C . ASN A 1 115 ? -8.608 -9.473 -11.735 1.00 95.25 115 ASN A C 1
ATOM 986 O O . ASN A 1 115 ? -9.729 -9.125 -12.089 1.00 95.25 115 ASN A O 1
ATOM 990 N N . PHE A 1 116 ? -7.853 -8.742 -10.909 1.00 96.94 116 PHE A N 1
ATOM 991 C CA . PHE A 1 116 ? -8.292 -7.509 -10.263 1.00 96.94 116 PHE A CA 1
ATOM 992 C C . PHE A 1 116 ? -7.236 -6.413 -10.380 1.00 96.94 116 PHE A C 1
ATOM 994 O O . PHE A 1 116 ? -6.038 -6.684 -10.503 1.00 96.94 116 PHE A O 1
ATOM 1001 N N . PHE A 1 117 ? -7.687 -5.165 -10.293 1.00 97.81 117 PHE A N 1
ATOM 1002 C CA . PHE A 1 117 ? -6.826 -3.996 -10.175 1.00 97.81 117 PHE A CA 1
ATOM 1003 C C . PHE A 1 117 ? -7.212 -3.188 -8.942 1.00 97.81 117 PHE A C 1
ATOM 1005 O O . PHE A 1 117 ? -8.342 -2.719 -8.826 1.00 97.81 117 PHE A O 1
ATOM 1012 N N . MET A 1 118 ? -6.248 -2.984 -8.046 1.00 97.88 118 MET A N 1
ATOM 1013 C CA . MET A 1 118 ? -6.346 -2.002 -6.967 1.00 97.88 118 MET A CA 1
ATOM 1014 C C . MET A 1 118 ? -5.914 -0.651 -7.531 1.00 97.88 118 MET A C 1
ATOM 1016 O O . MET A 1 118 ? -4.785 -0.505 -8.009 1.00 97.88 118 MET A O 1
ATOM 1020 N N . VAL A 1 119 ? -6.816 0.328 -7.525 1.00 97.94 119 VAL A N 1
ATOM 1021 C CA . VAL A 1 119 ? -6.641 1.590 -8.242 1.00 97.94 119 VAL A CA 1
ATOM 1022 C C . VAL A 1 119 ? -6.781 2.782 -7.310 1.00 97.94 119 VAL A C 1
ATOM 1024 O O . VAL A 1 119 ? -7.794 2.949 -6.634 1.00 97.94 119 VAL A O 1
ATOM 1027 N N . LYS A 1 120 ? -5.789 3.674 -7.349 1.00 96.06 120 LYS A N 1
ATOM 1028 C CA . LYS A 1 120 ? -5.877 5.018 -6.773 1.00 96.06 120 LYS A CA 1
ATOM 1029 C C . LYS A 1 120 ? -5.795 6.047 -7.893 1.00 96.06 120 LYS A C 1
ATOM 1031 O O . LYS A 1 120 ? -4.845 6.046 -8.680 1.00 96.06 120 LYS A O 1
ATOM 1036 N N . THR A 1 121 ? -6.771 6.947 -7.943 1.00 92.50 121 THR A N 1
ATOM 1037 C CA . THR A 1 121 ? -6.750 8.085 -8.868 1.00 92.50 121 THR A CA 1
ATOM 1038 C C . THR A 1 121 ? -5.985 9.246 -8.237 1.00 92.50 121 THR A C 1
ATOM 1040 O O . THR A 1 121 ? -6.244 9.623 -7.096 1.00 92.50 121 THR A O 1
ATOM 1043 N N . GLU A 1 122 ? -5.028 9.805 -8.974 1.00 85.81 122 GLU A N 1
ATOM 1044 C CA . GLU A 1 122 ? -4.193 10.931 -8.554 1.00 85.81 122 GLU A CA 1
ATOM 1045 C C . GLU A 1 122 ? -3.910 11.832 -9.764 1.00 85.81 122 GLU A C 1
ATOM 1047 O O . GLU A 1 122 ? -3.350 11.370 -10.758 1.00 85.81 122 GLU A O 1
ATOM 1052 N N . LYS A 1 123 ? -4.291 13.117 -9.710 1.00 82.38 123 LYS A N 1
ATOM 1053 C CA . LYS A 1 123 ? -4.026 14.111 -10.778 1.00 82.38 123 LYS A CA 1
ATOM 1054 C C . LYS A 1 123 ? -4.369 13.608 -12.196 1.00 82.38 123 LYS A C 1
ATOM 1056 O O . LYS A 1 123 ? -3.554 13.715 -13.114 1.00 82.38 123 LYS A O 1
ATOM 1061 N N . ASN A 1 124 ? -5.561 13.027 -12.369 1.00 84.69 124 ASN A N 1
ATOM 1062 C CA . ASN A 1 124 ? -6.043 12.425 -13.626 1.00 84.69 124 ASN A CA 1
ATOM 1063 C C . ASN A 1 124 ? -5.196 11.248 -14.149 1.00 84.69 124 ASN A C 1
ATOM 1065 O O . ASN A 1 124 ? -5.197 10.944 -15.343 1.00 84.69 124 ASN A O 1
ATOM 1069 N N . LYS A 1 125 ? -4.453 10.583 -13.263 1.00 93.81 125 LYS A N 1
ATOM 1070 C CA . LYS A 1 125 ? -3.781 9.315 -13.533 1.00 93.81 125 LYS A CA 1
ATOM 1071 C C . LYS A 1 125 ? -4.346 8.236 -12.624 1.00 93.81 125 LYS A C 1
ATOM 1073 O O . LYS A 1 125 ? -4.698 8.489 -11.478 1.00 93.81 125 LYS A O 1
ATOM 1078 N N . TYR A 1 126 ? -4.363 7.025 -13.140 1.00 96.69 126 TYR A N 1
ATOM 1079 C CA . TYR A 1 126 ? -4.693 5.810 -12.428 1.00 96.69 126 TYR A CA 1
ATOM 1080 C C . TYR A 1 126 ? -3.385 5.106 -12.066 1.00 96.69 126 TYR A C 1
ATOM 1082 O O . TYR A 1 126 ? -2.636 4.683 -12.955 1.00 96.69 126 TYR A O 1
ATOM 1090 N N . LEU A 1 127 ? -3.112 5.010 -10.768 1.00 97.75 127 LEU A N 1
ATOM 1091 C CA . LEU A 1 127 ? -2.091 4.143 -10.189 1.00 97.75 127 LEU A CA 1
ATOM 1092 C C . LEU A 1 127 ? -2.747 2.784 -9.972 1.00 97.75 127 LEU A C 1
ATOM 1094 O O . LEU A 1 127 ? -3.732 2.711 -9.244 1.00 97.75 127 LEU A O 1
ATOM 1098 N N . GLN A 1 128 ? -2.269 1.749 -10.656 1.00 97.00 128 GLN A N 1
ATOM 1099 C CA . GLN A 1 128 ? -2.980 0.477 -10.776 1.00 97.00 128 GLN A CA 1
ATOM 1100 C C . GLN A 1 128 ? -2.051 -0.668 -10.398 1.00 97.00 128 GLN A C 1
ATOM 1102 O O . GLN A 1 128 ? -1.065 -0.916 -11.096 1.00 97.00 128 GLN A O 1
ATOM 1107 N N . LEU A 1 129 ? -2.368 -1.372 -9.320 1.00 97.81 129 LEU A N 1
ATOM 1108 C CA . LEU A 1 129 ? -1.686 -2.594 -8.919 1.00 97.81 129 LEU A CA 1
ATOM 1109 C C . LEU A 1 129 ? -2.522 -3.794 -9.361 1.00 97.81 129 LEU A C 1
ATOM 1111 O O . LEU A 1 129 ? -3.651 -3.973 -8.909 1.00 97.81 129 LEU A O 1
ATOM 1115 N N . GLY A 1 130 ? -1.971 -4.575 -10.285 1.00 97.00 130 GLY A N 1
ATOM 1116 C CA . GLY A 1 130 ? -2.595 -5.779 -10.813 1.00 97.00 130 GLY A CA 1
ATOM 1117 C C . GLY A 1 130 ? -2.407 -6.963 -9.870 1.00 97.00 130 GLY A C 1
ATOM 1118 O O . GLY A 1 130 ? -1.282 -7.243 -9.440 1.00 97.00 130 GLY A O 1
ATOM 1119 N N . VAL A 1 131 ? -3.505 -7.652 -9.568 1.00 96.06 131 VAL A N 1
ATOM 1120 C CA . VAL A 1 131 ? -3.568 -8.771 -8.624 1.00 96.06 131 VAL A CA 1
ATOM 1121 C C . VAL A 1 131 ? -4.102 -10.003 -9.336 1.00 96.06 131 VAL A C 1
ATOM 1123 O O . VAL A 1 131 ? -5.131 -9.945 -10.014 1.00 96.06 131 VAL A O 1
ATOM 1126 N N . VAL A 1 132 ? -3.399 -11.120 -9.175 1.00 94.69 132 VAL A N 1
ATOM 1127 C CA . VAL A 1 132 ? -3.846 -12.433 -9.642 1.00 94.69 132 VAL A CA 1
ATOM 1128 C C . VAL A 1 132 ? -4.408 -13.195 -8.453 1.00 94.69 132 VAL A C 1
ATOM 1130 O O . VAL A 1 132 ? -3.693 -13.412 -7.474 1.00 94.69 132 VAL A O 1
ATOM 1133 N N . LYS A 1 133 ? -5.684 -13.564 -8.567 1.00 91.12 133 LYS A N 1
ATOM 1134 C CA . LYS A 1 133 ? -6.394 -14.446 -7.646 1.00 91.12 133 LYS A CA 1
ATOM 1135 C C . LYS A 1 133 ? -6.038 -15.882 -8.001 1.00 91.12 133 LYS A C 1
ATOM 1137 O O . LYS A 1 133 ? -6.106 -16.249 -9.174 1.00 91.12 133 LYS A O 1
ATOM 1142 N N . ASN A 1 134 ? -5.621 -16.662 -7.016 1.00 86.12 134 ASN A N 1
ATOM 1143 C CA . ASN A 1 134 ? -5.242 -18.051 -7.226 1.00 86.12 134 ASN A CA 1
ATOM 1144 C C . ASN A 1 134 ? -6.063 -18.916 -6.269 1.00 86.12 134 ASN A C 1
ATOM 1146 O O . ASN A 1 134 ? -5.889 -18.822 -5.063 1.00 86.12 134 ASN A O 1
ATOM 1150 N N . ASP A 1 135 ? -6.989 -19.718 -6.792 1.00 73.69 135 ASP A N 1
ATOM 1151 C CA . ASP A 1 135 ? -7.976 -20.408 -5.948 1.00 73.69 135 ASP A CA 1
ATOM 1152 C C . ASP A 1 135 ? -7.337 -21.478 -5.034 1.00 73.69 135 ASP A C 1
ATOM 1154 O O . ASP A 1 135 ? -7.839 -21.728 -3.941 1.00 73.69 135 ASP A O 1
ATOM 1158 N N . ASP A 1 136 ? -6.180 -22.025 -5.432 1.00 68.19 136 ASP A N 1
ATOM 1159 C CA . ASP A 1 136 ? -5.464 -23.098 -4.719 1.00 68.19 136 ASP A CA 1
ATOM 1160 C C . ASP A 1 136 ? -4.128 -22.656 -4.084 1.00 68.19 136 ASP A C 1
ATOM 1162 O O . ASP A 1 136 ? -3.403 -23.463 -3.496 1.00 68.19 136 ASP A O 1
ATOM 1166 N N . LEU A 1 137 ? -3.737 -21.388 -4.244 1.00 73.62 137 LEU A N 1
ATOM 1167 C CA . LEU A 1 137 ? -2.429 -20.869 -3.832 1.00 73.62 137 LEU A CA 1
ATOM 1168 C C . LEU A 1 137 ? -2.554 -19.443 -3.291 1.00 73.62 137 LEU A C 1
ATOM 1170 O O . LEU A 1 137 ? -3.577 -18.788 -3.411 1.00 73.62 137 LEU A O 1
ATOM 1174 N N . THR A 1 138 ? -1.469 -18.923 -2.730 1.00 82.69 138 THR A N 1
ATOM 1175 C CA . THR A 1 138 ? -1.380 -17.517 -2.335 1.00 82.69 138 THR A CA 1
ATOM 1176 C C . THR A 1 138 ? -1.567 -16.593 -3.550 1.00 82.69 138 THR A C 1
ATOM 1178 O O . THR A 1 138 ? -0.928 -16.795 -4.593 1.00 82.69 138 THR A O 1
ATOM 1181 N N . ASP A 1 139 ? -2.415 -15.567 -3.411 1.00 93.44 139 ASP A N 1
ATOM 1182 C CA . ASP A 1 139 ? -2.589 -14.520 -4.422 1.00 93.44 139 ASP A CA 1
ATOM 1183 C C . ASP A 1 139 ? -1.248 -13.800 -4.642 1.00 93.44 139 ASP A C 1
ATOM 1185 O O . ASP A 1 139 ? -0.354 -13.810 -3.787 1.00 93.44 139 ASP A O 1
ATOM 1189 N N . TYR A 1 140 ? -1.061 -13.155 -5.795 1.00 92.06 140 TYR A N 1
ATOM 1190 C CA . TYR A 1 140 ? 0.184 -12.422 -6.034 1.00 92.06 140 TYR A CA 1
ATOM 1191 C C . TYR A 1 140 ? 0.007 -11.124 -6.813 1.00 92.06 140 TYR A C 1
ATOM 1193 O O . TYR A 1 140 ? -0.853 -10.975 -7.685 1.00 92.06 140 TYR A O 1
ATOM 1201 N N . LEU A 1 141 ? 0.902 -10.181 -6.514 1.00 94.19 141 LEU A N 1
ATOM 1202 C CA . LEU A 1 141 ? 1.020 -8.911 -7.219 1.00 94.19 141 LEU A CA 1
ATOM 1203 C C . LEU A 1 141 ? 1.745 -9.134 -8.551 1.00 94.19 141 LEU A C 1
ATOM 1205 O O . LEU A 1 141 ? 2.926 -9.486 -8.581 1.00 94.19 141 LEU A O 1
ATOM 1209 N N . GLU A 1 142 ? 1.051 -8.934 -9.669 1.00 93.62 142 GLU A N 1
ATOM 1210 C CA . GLU A 1 142 ? 1.616 -9.178 -10.999 1.00 93.62 142 GLU A CA 1
ATOM 1211 C C . GLU A 1 142 ? 2.471 -7.996 -11.473 1.00 93.62 142 GLU A C 1
ATOM 1213 O O . GLU A 1 142 ? 3.603 -8.155 -11.951 1.00 93.62 142 GLU A O 1
ATOM 1218 N N . THR A 1 143 ? 1.905 -6.791 -11.409 1.00 93.31 143 THR A N 1
ATOM 1219 C CA . THR A 1 143 ? 2.504 -5.602 -12.014 1.00 93.31 143 THR A CA 1
ATOM 1220 C C . THR A 1 143 ? 1.890 -4.318 -11.468 1.00 93.31 143 THR A C 1
ATOM 1222 O O . THR A 1 143 ? 0.763 -4.315 -10.986 1.00 93.31 143 THR A O 1
ATOM 1225 N N . PHE A 1 144 ? 2.624 -3.212 -11.582 1.00 97.69 144 PHE A N 1
ATOM 1226 C CA . PHE A 1 144 ? 2.144 -1.878 -11.241 1.00 97.69 144 PHE A CA 1
ATOM 1227 C C . PHE A 1 144 ? 2.197 -0.965 -12.468 1.00 97.69 144 PHE A C 1
ATOM 1229 O O . PHE A 1 144 ? 3.209 -0.919 -13.172 1.00 97.69 144 PHE A O 1
ATOM 1236 N N . PHE A 1 145 ? 1.121 -0.230 -12.734 1.00 96.12 145 PHE A N 1
ATOM 1237 C CA . PHE A 1 145 ? 1.015 0.710 -13.845 1.00 96.12 145 PHE A CA 1
ATOM 1238 C C . PHE A 1 145 ? 0.657 2.115 -13.366 1.00 96.12 145 PHE A C 1
ATOM 1240 O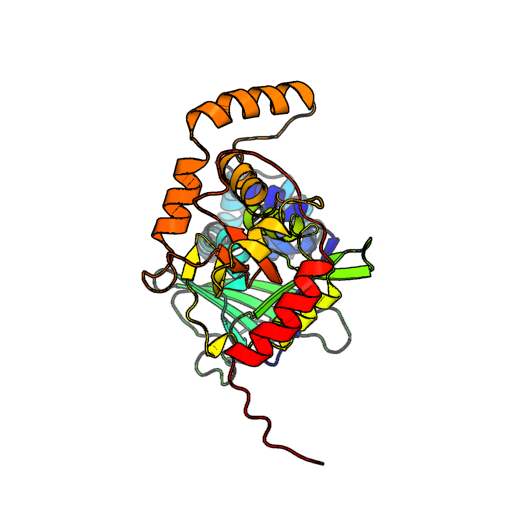 O . PHE A 1 145 ? -0.065 2.299 -12.392 1.00 96.12 145 PHE A O 1
ATOM 1247 N N . VAL A 1 146 ? 1.102 3.110 -14.133 1.00 96.69 146 VAL A N 1
ATOM 1248 C CA . VAL A 1 146 ? 0.660 4.503 -14.018 1.00 96.69 146 VAL A CA 1
ATOM 1249 C C . VAL A 1 146 ? 0.112 4.912 -15.379 1.00 96.69 146 VAL A C 1
ATOM 1251 O O . VAL A 1 146 ? 0.871 4.983 -16.343 1.00 96.69 146 VAL A O 1
ATOM 1254 N N . ARG A 1 147 ? -1.200 5.133 -15.491 1.00 94.69 147 ARG A N 1
ATOM 1255 C CA . ARG A 1 147 ? -1.868 5.380 -16.785 1.00 94.69 147 ARG A CA 1
ATOM 1256 C C . ARG A 1 147 ? -2.807 6.571 -16.724 1.00 94.69 147 ARG A C 1
ATOM 1258 O O . ARG A 1 147 ? -3.258 6.944 -15.653 1.00 94.69 147 ARG A O 1
ATOM 1265 N N . LYS A 1 148 ? -3.122 7.152 -17.881 1.00 94.88 148 LYS A N 1
ATOM 1266 C CA . LYS A 1 148 ? -4.168 8.186 -18.015 1.00 94.88 148 LYS A CA 1
ATOM 1267 C C . LYS A 1 148 ? -5.546 7.597 -18.331 1.00 94.88 148 LYS A C 1
ATOM 1269 O O . LYS A 1 148 ? -6.545 8.296 -18.244 1.00 94.88 148 LYS A O 1
ATOM 1274 N N . ASP A 1 149 ? -5.587 6.323 -18.706 1.00 93.50 149 ASP A N 1
ATOM 1275 C CA . ASP A 1 149 ? -6.800 5.590 -19.048 1.00 93.50 149 ASP A CA 1
ATOM 1276 C C . ASP A 1 149 ? -7.113 4.498 -18.015 1.00 93.50 149 ASP A C 1
ATOM 1278 O O . ASP A 1 149 ? -6.254 4.065 -17.240 1.00 93.50 149 ASP A O 1
ATOM 1282 N N . ASN A 1 150 ? -8.363 4.048 -18.047 1.00 93.81 150 ASN A N 1
ATOM 1283 C CA . ASN A 1 150 ? -8.897 2.945 -17.257 1.00 93.81 150 ASN A CA 1
ATOM 1284 C C . ASN A 1 150 ? -9.048 1.664 -18.096 1.00 93.81 150 ASN A C 1
ATOM 1286 O O . ASN A 1 150 ? -9.935 0.859 -17.833 1.00 93.81 150 ASN A O 1
ATOM 1290 N N . LEU A 1 151 ? -8.203 1.472 -19.119 1.00 94.25 151 LEU A N 1
ATOM 1291 C CA . LEU A 1 151 ? -8.365 0.424 -20.137 1.00 94.25 151 LEU A CA 1
ATOM 1292 C C . LEU A 1 151 ? -8.583 -0.983 -19.561 1.00 94.25 151 LEU A C 1
ATOM 1294 O O . LEU A 1 151 ? -9.272 -1.785 -20.184 1.00 94.25 151 LEU A O 1
ATOM 1298 N N . TYR A 1 152 ? -7.984 -1.288 -18.410 1.00 94.69 152 TYR A N 1
ATOM 1299 C CA . TYR A 1 152 ? -8.034 -2.616 -17.802 1.00 94.69 152 TYR A CA 1
ATOM 1300 C C . TYR A 1 152 ? -9.322 -2.920 -17.030 1.00 94.69 152 TYR A C 1
ATOM 1302 O O . TYR A 1 152 ? -9.642 -4.091 -16.863 1.00 94.69 152 TYR A O 1
ATOM 1310 N N . PHE A 1 153 ? -10.035 -1.895 -16.561 1.00 95.12 153 PHE A N 1
ATOM 1311 C CA . PHE A 1 153 ? -11.164 -2.031 -15.629 1.00 95.12 153 PHE A CA 1
ATOM 1312 C C . PHE A 1 153 ? -12.365 -1.149 -16.008 1.00 95.12 153 PHE A C 1
ATOM 1314 O O . PHE A 1 153 ? -13.274 -0.904 -15.213 1.00 95.12 153 PHE A O 1
ATOM 1321 N N . LYS A 1 154 ? -12.369 -0.612 -17.233 1.00 94.44 154 LYS A N 1
ATOM 1322 C CA . LYS A 1 154 ? -13.470 0.203 -17.747 1.00 94.44 154 LYS A CA 1
ATOM 1323 C C . LYS A 1 154 ? -14.762 -0.616 -17.703 1.00 94.44 154 LYS A C 1
ATOM 1325 O O . LYS A 1 154 ? -14.777 -1.746 -18.182 1.00 94.44 154 LYS A O 1
ATOM 1330 N N . ASN A 1 155 ? -15.832 -0.021 -17.176 1.00 93.31 155 ASN A N 1
ATOM 1331 C CA . ASN A 1 155 ? -17.144 -0.656 -17.000 1.00 93.31 155 ASN A CA 1
ATOM 1332 C C . ASN A 1 155 ? -17.131 -1.897 -16.081 1.00 93.31 155 ASN A C 1
ATOM 1334 O O . ASN A 1 155 ? -17.958 -2.783 -16.256 1.00 93.31 155 ASN A O 1
ATOM 1338 N N . SER A 1 156 ? -16.191 -1.975 -15.134 1.00 95.00 156 SER A N 1
ATOM 1339 C CA . SER A 1 156 ? -16.198 -3.002 -14.083 1.00 95.00 156 SER A CA 1
ATOM 1340 C C . SER A 1 156 ? -17.499 -2.940 -13.282 1.00 95.00 156 SER A C 1
ATOM 1342 O O . SER A 1 156 ? -17.904 -1.853 -12.861 1.00 95.00 156 SER A O 1
ATOM 1344 N N . ASN A 1 157 ? -18.134 -4.093 -13.056 1.00 94.00 157 ASN A N 1
ATOM 1345 C CA . ASN A 1 157 ? -19.319 -4.185 -12.200 1.00 94.00 157 ASN A CA 1
ATOM 1346 C C . ASN A 1 157 ? -18.922 -4.166 -10.719 1.00 94.00 157 ASN A C 1
ATOM 1348 O O . ASN A 1 157 ? -19.704 -3.752 -9.865 1.00 94.00 157 ASN A O 1
ATOM 1352 N N . LEU A 1 158 ? -17.686 -4.575 -10.420 1.00 95.25 158 LEU A N 1
ATOM 1353 C CA . LEU A 1 158 ? -17.081 -4.449 -9.102 1.00 95.25 158 LEU A CA 1
ATOM 1354 C C . LEU A 1 158 ? -16.408 -3.078 -8.940 1.00 95.25 158 LEU A C 1
ATOM 1356 O O . LEU A 1 158 ? -15.567 -2.691 -9.749 1.00 95.25 158 LEU A O 1
ATOM 1360 N N . SER A 1 159 ? -16.748 -2.350 -7.881 1.00 95.81 159 SER A N 1
ATOM 1361 C CA . SER A 1 159 ? -16.080 -1.105 -7.490 1.00 95.81 159 SER A CA 1
ATOM 1362 C C . SER A 1 159 ? -16.146 -0.984 -5.973 1.00 95.81 159 SER A C 1
ATOM 1364 O O . SER A 1 159 ? -17.096 -0.431 -5.415 1.00 95.81 159 SER A O 1
ATOM 1366 N N . GLU A 1 160 ? -15.168 -1.576 -5.293 1.00 96.44 160 GLU A N 1
ATOM 1367 C CA . GLU A 1 160 ? -15.165 -1.670 -3.831 1.00 96.44 160 GLU A CA 1
ATOM 1368 C C . GLU A 1 160 ? -13.959 -0.963 -3.231 1.00 96.44 160 GLU A C 1
ATOM 1370 O O . GLU A 1 160 ? -12.834 -1.124 -3.691 1.00 96.44 160 GLU A O 1
ATOM 1375 N N . LYS A 1 161 ? -14.179 -0.169 -2.185 1.00 94.56 161 LYS A N 1
ATOM 1376 C CA . LYS A 1 161 ? -13.079 0.449 -1.440 1.00 94.56 161 LYS A CA 1
ATOM 1377 C C . LYS A 1 161 ? -12.358 -0.614 -0.618 1.00 94.56 161 LYS A C 1
ATOM 1379 O O . LYS A 1 161 ? -13.000 -1.523 -0.094 1.00 94.56 161 LYS A O 1
ATOM 1384 N N . VAL A 1 162 ? -11.047 -0.456 -0.461 1.00 93.25 162 VAL A N 1
ATOM 1385 C CA . VAL A 1 162 ? -10.305 -1.189 0.568 1.00 93.25 162 VAL A CA 1
ATOM 1386 C C . VAL A 1 162 ? -10.863 -0.801 1.940 1.00 93.25 162 VAL A C 1
ATOM 1388 O O . VAL A 1 162 ? -10.953 0.379 2.276 1.00 93.25 162 VAL A O 1
ATOM 1391 N N . GLU A 1 163 ? -11.287 -1.795 2.717 1.00 86.69 163 GLU A N 1
ATOM 1392 C CA . GLU A 1 163 ? -11.839 -1.603 4.063 1.00 86.69 163 GLU A CA 1
ATOM 1393 C C . GLU A 1 163 ? -10.778 -1.812 5.139 1.00 86.69 163 GLU A C 1
ATOM 1395 O O . GLU A 1 163 ? -10.766 -1.100 6.144 1.00 86.69 163 GLU A O 1
ATOM 1400 N N . SER A 1 164 ? -9.863 -2.759 4.920 1.00 86.88 164 SER A N 1
ATOM 1401 C CA . SER A 1 164 ? -8.729 -2.981 5.810 1.00 86.88 164 SER A CA 1
ATOM 1402 C C . SER A 1 164 ? -7.553 -3.632 5.100 1.00 86.88 164 SER A C 1
ATOM 1404 O O . SER A 1 164 ? -7.724 -4.434 4.179 1.00 86.88 164 SER A O 1
ATOM 1406 N N . ILE A 1 165 ? -6.361 -3.331 5.607 1.00 93.88 165 ILE A N 1
ATOM 1407 C CA . ILE A 1 165 ? -5.123 -4.043 5.312 1.00 93.88 165 ILE A CA 1
ATOM 1408 C C . ILE A 1 165 ? -4.623 -4.591 6.645 1.00 93.88 165 ILE A C 1
ATOM 1410 O O . ILE A 1 165 ? -4.540 -3.858 7.630 1.00 93.88 165 ILE A O 1
ATOM 1414 N N . GLU A 1 166 ? -4.334 -5.882 6.688 1.00 91.81 166 GLU A N 1
ATOM 1415 C CA . GLU A 1 166 ? -3.920 -6.579 7.900 1.00 91.81 166 GLU A CA 1
ATOM 1416 C C . GLU A 1 166 ? -2.654 -7.389 7.609 1.00 91.81 166 GLU A C 1
ATOM 1418 O O . GLU A 1 166 ? -2.498 -7.901 6.504 1.00 91.81 166 GLU A O 1
ATOM 1423 N N . LYS A 1 167 ? -1.749 -7.510 8.582 1.00 92.44 167 LYS A N 1
ATOM 1424 C CA . LYS A 1 167 ? -0.583 -8.404 8.512 1.00 92.44 167 LYS A CA 1
ATOM 1425 C C . LYS A 1 167 ? -0.749 -9.555 9.487 1.00 92.44 167 LYS A C 1
ATOM 1427 O O . LYS A 1 167 ? -1.345 -9.371 10.549 1.00 92.44 167 LYS A O 1
ATOM 1432 N N . TYR A 1 168 ? -0.200 -10.716 9.160 1.00 87.06 168 TYR A N 1
ATOM 1433 C CA . TYR A 1 168 ? -0.134 -11.810 10.115 1.00 87.06 168 TYR A CA 1
ATOM 1434 C C . TYR A 1 168 ? 0.929 -11.517 11.176 1.00 87.06 168 TYR A C 1
ATOM 1436 O O . TYR A 1 168 ? 2.101 -11.307 10.861 1.00 87.06 168 TYR A O 1
ATOM 1444 N N . ASP A 1 169 ? 0.520 -11.494 12.440 1.00 82.00 169 ASP A N 1
ATOM 1445 C CA . ASP A 1 169 ? 1.426 -11.430 13.578 1.00 82.00 169 ASP A CA 1
ATOM 1446 C C . ASP A 1 169 ? 1.651 -12.850 14.108 1.00 82.00 169 ASP A C 1
ATOM 1448 O O . ASP A 1 169 ? 0.755 -13.469 14.686 1.00 82.00 169 ASP A O 1
ATOM 1452 N N . MET A 1 170 ? 2.865 -13.366 13.905 1.00 75.06 170 MET A N 1
ATOM 1453 C CA . MET A 1 170 ? 3.253 -14.713 14.332 1.00 75.06 170 MET A CA 1
ATOM 1454 C C . MET A 1 170 ? 3.203 -14.894 15.854 1.00 75.06 170 MET A C 1
ATOM 1456 O O . MET A 1 170 ? 2.898 -15.988 16.319 1.00 75.06 170 MET A O 1
ATOM 1460 N N . LEU A 1 171 ? 3.500 -13.849 16.635 1.00 71.88 171 LEU A N 1
ATOM 1461 C CA . LEU A 1 171 ? 3.508 -13.927 18.099 1.00 71.88 171 LEU A CA 1
ATOM 1462 C C . LEU A 1 171 ? 2.083 -13.964 18.649 1.00 71.88 171 LEU A C 1
ATOM 1464 O O . LEU A 1 171 ? 1.808 -14.673 19.614 1.00 71.88 171 LEU A O 1
ATOM 1468 N N . LYS A 1 172 ? 1.173 -13.217 18.018 1.00 72.94 172 LYS A N 1
ATOM 1469 C CA . LYS A 1 172 ? -0.240 -13.154 18.413 1.00 72.94 172 LYS A CA 1
ATOM 1470 C C . LYS A 1 172 ? -1.117 -14.194 17.712 1.00 72.94 172 LYS A C 1
ATOM 1472 O O . LYS A 1 172 ? -2.292 -14.315 18.057 1.00 72.94 172 LYS A O 1
ATOM 1477 N N . ASN A 1 173 ? -0.558 -14.916 16.741 1.00 79.31 173 ASN A N 1
ATOM 1478 C CA . ASN A 1 173 ? -1.215 -15.942 15.935 1.00 79.31 173 ASN A CA 1
ATOM 1479 C C . ASN A 1 173 ? -2.525 -15.456 15.284 1.00 79.31 173 ASN A C 1
ATOM 1481 O O . ASN A 1 173 ? -3.554 -16.133 15.345 1.00 79.31 173 ASN A O 1
ATOM 1485 N N . LYS A 1 174 ? -2.509 -14.241 14.720 1.00 82.88 174 LYS A N 1
ATOM 1486 C CA . LYS A 1 174 ? -3.682 -13.610 14.091 1.00 82.88 174 LYS A CA 1
ATOM 1487 C C . LYS A 1 174 ? -3.309 -12.459 13.164 1.00 82.88 174 LYS A C 1
ATOM 1489 O O . LYS A 1 174 ? -2.198 -11.935 13.214 1.00 82.88 174 LYS A O 1
ATOM 1494 N N . PHE A 1 175 ? -4.282 -12.021 12.373 1.00 83.50 175 PHE A N 1
ATOM 1495 C CA . PHE A 1 175 ? -4.171 -10.816 11.561 1.00 83.50 175 PHE A CA 1
ATOM 1496 C C . PHE A 1 175 ? -4.420 -9.551 12.387 1.00 83.50 175 PHE A C 1
ATOM 1498 O O . PHE A 1 175 ? -5.433 -9.442 13.076 1.00 83.50 175 PHE A O 1
ATOM 1505 N N . VAL A 1 176 ? -3.497 -8.593 12.298 1.00 79.38 176 VAL A N 1
ATOM 1506 C CA . VAL A 1 176 ? -3.564 -7.286 12.969 1.00 79.38 176 VAL A CA 1
ATOM 1507 C C . VAL A 1 176 ? -3.545 -6.153 11.940 1.00 79.38 176 VAL A C 1
ATOM 1509 O O . VAL A 1 176 ? -2.959 -6.336 10.869 1.00 79.38 176 VAL A O 1
ATOM 1512 N N . PRO A 1 177 ? -4.149 -4.982 12.224 1.00 82.75 177 PRO A N 1
ATOM 1513 C CA . PRO A 1 177 ? -4.126 -3.844 11.308 1.00 82.75 177 PRO A CA 1
ATOM 1514 C C . PRO A 1 177 ? -2.705 -3.470 10.859 1.00 82.75 177 PRO A C 1
ATOM 1516 O O . PRO A 1 177 ? -1.762 -3.487 11.650 1.00 82.75 177 PRO A O 1
ATOM 1519 N N . PHE A 1 178 ? -2.554 -3.137 9.579 1.00 88.06 178 PHE A N 1
ATOM 1520 C CA . PHE A 1 178 ? -1.263 -2.875 8.947 1.00 88.06 178 PHE A CA 1
ATOM 1521 C C . PHE A 1 178 ? -1.331 -1.699 7.971 1.00 88.06 178 PHE A C 1
ATOM 1523 O O . PHE A 1 178 ? -2.366 -1.425 7.364 1.00 88.06 178 PHE A O 1
ATOM 1530 N N . SER A 1 179 ? -0.199 -1.020 7.790 1.00 87.62 179 SER A N 1
ATOM 1531 C CA . SER A 1 179 ? -0.012 -0.022 6.740 1.00 87.62 179 SER A CA 1
ATOM 1532 C C . SER A 1 179 ? 1.397 -0.097 6.154 1.00 87.62 179 SER A C 1
ATOM 1534 O O . SER A 1 179 ? 2.360 -0.435 6.839 1.00 87.62 179 SER A O 1
ATOM 1536 N N . PHE A 1 180 ? 1.526 0.262 4.878 1.00 91.69 180 PHE A N 1
ATOM 1537 C CA . PHE A 1 180 ? 2.823 0.484 4.233 1.00 91.69 180 PHE A CA 1
ATOM 1538 C C . PHE A 1 180 ? 3.387 1.883 4.510 1.00 91.69 180 PHE A C 1
ATOM 1540 O O . PHE A 1 180 ? 4.593 2.098 4.380 1.00 91.69 180 PHE A O 1
ATOM 1547 N N . ASP A 1 181 ? 2.524 2.830 4.887 1.00 84.38 181 ASP A N 1
ATOM 1548 C CA . ASP A 1 181 ? 2.955 4.089 5.487 1.00 84.38 181 ASP A CA 1
ATOM 1549 C C . ASP A 1 181 ? 3.512 3.763 6.867 1.00 84.38 181 ASP A C 1
ATOM 1551 O O . ASP A 1 181 ? 2.774 3.321 7.750 1.00 84.38 181 ASP A O 1
ATOM 1555 N N . GLU A 1 182 ? 4.828 3.910 7.030 1.00 74.94 182 GLU A N 1
ATOM 1556 C CA . GLU A 1 182 ? 5.484 3.410 8.235 1.00 74.94 182 GLU A CA 1
ATOM 1557 C C . GLU A 1 182 ? 5.002 4.156 9.475 1.00 74.94 182 GLU A C 1
ATOM 1559 O O . GLU A 1 182 ? 4.968 3.540 10.533 1.00 74.94 182 GLU A O 1
ATOM 1564 N N . ILE A 1 183 ? 4.579 5.424 9.373 1.00 66.00 183 ILE A N 1
ATOM 1565 C CA . ILE A 1 183 ? 4.068 6.060 10.578 1.00 66.00 183 ILE A CA 1
ATOM 1566 C C . ILE A 1 183 ? 2.659 5.579 10.911 1.00 66.00 183 ILE A C 1
ATOM 1568 O O . ILE A 1 183 ? 2.402 5.174 12.046 1.00 66.00 183 ILE A O 1
ATOM 1572 N N . LYS A 1 184 ? 1.760 5.531 9.925 1.00 69.38 184 LYS A N 1
ATOM 1573 C CA . LYS A 1 184 ? 0.440 4.928 10.128 1.00 69.38 184 LYS A CA 1
ATOM 1574 C C . LYS A 1 184 ? 0.574 3.507 10.674 1.00 69.38 184 LYS A C 1
ATOM 1576 O O . LYS A 1 184 ? -0.187 3.107 11.544 1.00 69.38 184 LYS A O 1
ATOM 1581 N N . ASN A 1 185 ? 1.563 2.749 10.214 1.00 74.31 185 ASN A N 1
ATOM 1582 C CA . ASN A 1 185 ? 1.827 1.399 10.690 1.00 74.31 185 ASN A CA 1
ATOM 1583 C C . ASN A 1 185 ? 2.318 1.365 12.140 1.00 74.31 185 ASN A C 1
ATOM 1585 O O . ASN A 1 185 ? 1.853 0.549 12.928 1.00 74.31 185 ASN A O 1
ATOM 1589 N N . GLU A 1 186 ? 3.255 2.235 12.514 1.00 61.19 186 GLU A N 1
ATOM 1590 C CA . GLU A 1 186 ? 3.693 2.380 13.905 1.00 61.19 186 GLU A CA 1
ATOM 1591 C C . GLU A 1 186 ? 2.527 2.745 14.817 1.00 61.19 186 GLU A C 1
ATOM 1593 O O . GLU A 1 186 ? 2.374 2.148 15.883 1.00 61.19 186 GLU A O 1
ATOM 1598 N N . MET A 1 187 ? 1.666 3.649 14.351 1.00 58.25 187 MET A N 1
ATOM 1599 C CA . MET A 1 187 ? 0.436 3.995 15.035 1.00 58.25 187 MET A CA 1
ATOM 1600 C C . MET A 1 187 ? -0.442 2.766 15.244 1.00 58.25 187 MET A C 1
ATOM 1602 O O . MET A 1 187 ? -0.757 2.467 16.387 1.00 58.25 187 MET A O 1
ATOM 1606 N N . LEU A 1 188 ? -0.738 2.000 14.189 1.00 65.31 188 LEU A N 1
ATOM 1607 C CA . LEU A 1 188 ? -1.519 0.758 14.261 1.00 65.31 188 LEU A CA 1
ATOM 1608 C C . LEU A 1 188 ? -0.928 -0.281 15.230 1.00 65.31 188 LEU A C 1
ATOM 1610 O O . LEU A 1 188 ? -1.683 -0.948 15.931 1.00 65.31 188 LEU A O 1
ATOM 1614 N N . ASN A 1 189 ? 0.402 -0.391 15.319 1.00 60.16 189 ASN A N 1
ATOM 1615 C CA . ASN A 1 189 ? 1.064 -1.315 16.247 1.00 60.16 189 ASN A CA 1
ATOM 1616 C C . ASN A 1 189 ? 1.047 -0.815 17.707 1.00 60.16 189 ASN A C 1
ATOM 1618 O O . ASN A 1 189 ? 1.119 -1.625 18.625 1.00 60.16 189 ASN A O 1
ATOM 1622 N N . SER A 1 190 ? 0.969 0.500 17.939 1.00 49.66 190 SER A N 1
ATOM 1623 C CA . SER A 1 190 ? 1.046 1.097 19.286 1.00 49.66 190 SER A CA 1
ATOM 1624 C C . SER A 1 190 ? -0.251 0.994 20.099 1.00 49.66 190 SER A C 1
ATOM 1626 O O . SER A 1 190 ? -0.251 1.218 21.308 1.00 49.66 190 SER A O 1
ATOM 1628 N N . VAL A 1 191 ? -1.360 0.623 19.456 1.00 47.62 191 VAL A N 1
ATOM 1629 C CA . VAL A 1 191 ? -2.712 0.695 20.041 1.00 47.62 191 VAL A CA 1
ATOM 1630 C C . VAL A 1 191 ? -3.066 -0.507 20.921 1.00 47.62 191 VAL A C 1
ATOM 1632 O O . VAL A 1 191 ? -4.200 -0.700 21.336 1.00 47.62 191 VAL A O 1
ATOM 1635 N N . GLU A 1 192 ? -2.061 -1.287 21.299 1.00 41.00 192 GLU A N 1
ATOM 1636 C CA . GLU A 1 192 ? -2.189 -2.436 22.195 1.00 41.00 192 GLU A CA 1
ATOM 1637 C C . GLU A 1 192 ? -2.511 -2.057 23.660 1.00 41.00 192 GLU A C 1
ATOM 1639 O O . GLU A 1 192 ? -2.731 -2.935 24.488 1.00 41.00 192 GLU A O 1
ATOM 1644 N N . TYR A 1 193 ? -2.601 -0.761 23.990 1.00 38.66 193 TYR A N 1
ATOM 1645 C CA . TYR A 1 193 ? -2.831 -0.274 25.359 1.00 38.66 193 TYR A CA 1
ATOM 1646 C C . TYR A 1 193 ? -4.211 0.360 25.616 1.00 38.66 193 TYR A C 1
ATOM 1648 O O . TYR A 1 193 ? -4.426 0.928 26.684 1.00 38.66 193 TYR A O 1
ATOM 1656 N N . GLY A 1 194 ? -5.167 0.252 24.686 1.00 39.31 194 GLY A N 1
ATOM 1657 C CA . GLY A 1 194 ? -6.533 0.763 24.861 1.00 39.31 194 GLY A CA 1
ATOM 1658 C C . GLY A 1 194 ? -7.586 -0.285 24.507 1.00 39.31 194 GLY A C 1
ATOM 1659 O O . GLY A 1 194 ? -7.927 -0.431 23.338 1.00 39.31 194 GLY A O 1
ATOM 1660 N N . LEU A 1 195 ? -8.117 -0.967 25.530 1.00 37.38 195 LEU A N 1
ATOM 1661 C CA . LEU A 1 195 ? -9.039 -2.118 25.473 1.00 37.38 195 LEU A CA 1
ATOM 1662 C C . LEU A 1 195 ? -8.417 -3.437 24.975 1.00 37.38 195 LEU A C 1
ATOM 1664 O O . LEU A 1 195 ? -7.605 -3.497 24.059 1.00 37.38 195 LEU A O 1
ATOM 1668 N N . ASN A 1 196 ? -8.843 -4.535 25.594 1.00 42.38 196 ASN A N 1
ATOM 1669 C CA . ASN A 1 196 ? -8.597 -5.893 25.125 1.00 42.38 196 ASN A CA 1
ATOM 1670 C C . ASN A 1 196 ? -9.266 -6.111 23.758 1.00 42.38 196 ASN A C 1
ATOM 1672 O O . ASN A 1 196 ? -10.423 -5.769 23.529 1.00 42.38 196 ASN A O 1
ATOM 1676 N N . GLU A 1 197 ? -8.529 -6.732 22.844 1.00 42.28 197 GLU A N 1
ATOM 1677 C CA . GLU A 1 197 ? -8.849 -6.805 21.414 1.00 42.28 197 GLU A CA 1
ATOM 1678 C C . GLU A 1 197 ? -10.242 -7.358 21.072 1.00 42.28 197 GLU A C 1
ATOM 1680 O O . GLU A 1 197 ? -10.890 -6.884 20.140 1.00 42.28 197 GLU A O 1
ATOM 1685 N N . ASN A 1 198 ? -10.744 -8.308 21.863 1.00 43.09 198 ASN A N 1
ATOM 1686 C CA . ASN A 1 198 ? -12.084 -8.875 21.688 1.00 43.09 198 ASN A CA 1
ATOM 1687 C C . ASN A 1 198 ? -13.196 -7.826 21.844 1.00 43.09 198 ASN A C 1
ATOM 1689 O O . ASN A 1 198 ? -14.250 -7.944 21.222 1.00 43.09 198 ASN A O 1
ATOM 1693 N N . GLU A 1 199 ? -12.966 -6.792 22.648 1.00 43.91 199 GLU A N 1
ATOM 1694 C CA . GLU A 1 199 ? -13.944 -5.745 22.938 1.00 43.91 199 GLU A CA 1
ATOM 1695 C C . GLU A 1 199 ? -13.873 -4.600 21.938 1.00 43.91 199 GLU A C 1
ATOM 1697 O O . GLU A 1 199 ? -14.916 -4.114 21.517 1.00 43.91 199 GLU A O 1
ATOM 1702 N N . ASN A 1 200 ? -12.676 -4.258 21.458 1.00 47.88 200 ASN A N 1
ATOM 1703 C CA . ASN A 1 200 ? -12.502 -3.379 20.299 1.00 47.88 200 ASN A CA 1
ATOM 1704 C C . ASN A 1 200 ? -13.202 -3.953 19.054 1.00 47.88 200 ASN A C 1
ATOM 1706 O O . ASN A 1 200 ? -13.940 -3.251 18.362 1.00 47.88 200 ASN A O 1
ATOM 1710 N N . ILE A 1 201 ? -13.059 -5.263 18.816 1.00 48.28 201 ILE A N 1
ATOM 1711 C CA . ILE A 1 201 ? -13.772 -5.979 17.748 1.00 48.28 201 ILE A CA 1
ATOM 1712 C C . ILE A 1 201 ? -15.292 -5.954 17.975 1.00 48.28 201 ILE A C 1
ATOM 1714 O O . ILE A 1 201 ? -16.050 -5.813 17.014 1.00 48.28 201 ILE A O 1
ATOM 1718 N N . LYS A 1 202 ? -15.752 -6.089 19.224 1.00 49.22 202 LYS A N 1
ATOM 1719 C CA . LYS A 1 202 ? -17.179 -6.060 19.576 1.00 49.22 202 LYS A CA 1
ATOM 1720 C C . LYS A 1 202 ? -17.789 -4.669 19.368 1.00 49.22 202 LYS A C 1
ATOM 1722 O O . LYS A 1 202 ? -18.777 -4.556 18.652 1.00 49.22 202 LYS A O 1
ATOM 1727 N N . LEU A 1 203 ? -17.148 -3.616 19.877 1.00 51.84 203 LEU A N 1
ATOM 1728 C CA . LEU A 1 203 ? -17.511 -2.215 19.635 1.00 51.84 203 LEU A CA 1
ATOM 1729 C C . LEU A 1 203 ? -17.576 -1.899 18.141 1.00 51.84 203 LEU A C 1
ATOM 1731 O O . LEU A 1 203 ? -18.556 -1.318 17.684 1.00 51.84 203 LEU A O 1
ATOM 1735 N N . HIS A 1 204 ? -16.575 -2.326 17.364 1.00 53.41 204 HIS A N 1
ATOM 1736 C CA . HIS A 1 204 ? -16.578 -2.091 15.922 1.00 53.41 204 HIS A CA 1
ATOM 1737 C C . HIS A 1 204 ? -17.790 -2.738 15.229 1.00 53.41 204 HIS A C 1
ATOM 1739 O O . HIS A 1 204 ? -18.330 -2.182 14.272 1.00 53.41 204 HIS A O 1
ATOM 1745 N N . LYS A 1 205 ? -18.211 -3.919 15.692 1.00 56.31 205 LYS A N 1
ATOM 1746 C CA . LYS A 1 205 ? -19.353 -4.653 15.131 1.00 56.31 205 LYS A CA 1
ATOM 1747 C C . LYS A 1 205 ? -20.705 -4.098 15.585 1.00 56.31 205 LYS A C 1
ATOM 1749 O O . LYS A 1 205 ? -21.665 -4.185 14.829 1.00 56.31 205 LYS A O 1
ATOM 1754 N N . GLU A 1 206 ? -20.789 -3.569 16.803 1.00 56.59 206 GLU A N 1
ATOM 1755 C CA . GLU A 1 206 ? -22.043 -3.105 17.414 1.00 56.59 206 GLU A CA 1
ATOM 1756 C C . GLU A 1 206 ? -22.361 -1.636 17.094 1.00 56.59 206 GLU A C 1
ATOM 1758 O O . GLU A 1 206 ? -23.531 -1.253 17.029 1.00 56.59 206 GLU A O 1
ATOM 1763 N N . VAL A 1 207 ? -21.345 -0.804 16.850 1.00 55.56 207 VAL A N 1
ATOM 1764 C CA . VAL A 1 207 ? -21.541 0.610 16.515 1.00 55.56 207 VAL A CA 1
ATOM 1765 C C . VAL A 1 207 ? -21.866 0.768 15.032 1.00 55.56 207 VAL A C 1
ATOM 1767 O O . VAL A 1 207 ? -21.073 0.443 14.150 1.00 55.56 207 VAL A O 1
ATOM 1770 N N . ASN A 1 208 ? -23.030 1.352 14.745 1.00 64.12 208 ASN A N 1
ATOM 1771 C CA . ASN A 1 208 ? -23.386 1.757 13.390 1.00 64.12 208 ASN A CA 1
ATOM 1772 C C . ASN A 1 208 ? -22.684 3.079 13.029 1.00 64.12 208 ASN A C 1
ATOM 1774 O O . ASN A 1 208 ? -23.246 4.167 13.187 1.00 64.12 208 ASN A O 1
ATOM 1778 N N . PHE A 1 209 ? -21.444 2.974 12.550 1.00 63.41 209 PHE A N 1
ATOM 1779 C CA . PHE A 1 209 ? -20.622 4.122 12.161 1.00 63.41 209 PHE A CA 1
ATOM 1780 C C . PHE A 1 209 ? -21.207 4.948 11.010 1.00 63.41 209 PHE A C 1
ATOM 1782 O O . PHE A 1 209 ? -20.886 6.129 10.914 1.00 63.41 209 PHE A O 1
ATOM 1789 N N . ASP A 1 210 ? -22.106 4.392 10.191 1.00 59.38 210 ASP A N 1
ATOM 1790 C CA . ASP A 1 210 ? -22.763 5.138 9.107 1.00 59.38 210 ASP A CA 1
ATOM 1791 C C . ASP A 1 210 ? -23.720 6.218 9.638 1.00 59.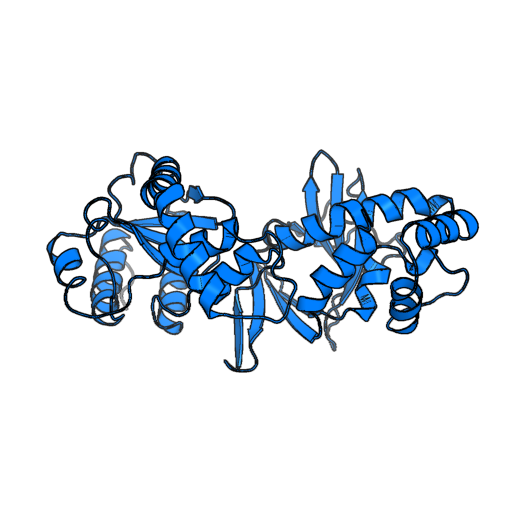38 210 ASP A C 1
ATOM 1793 O O . ASP A 1 210 ? -24.041 7.177 8.936 1.00 59.38 210 ASP A O 1
ATOM 1797 N N . LYS A 1 211 ? -24.160 6.095 10.898 1.00 67.06 211 LYS A N 1
ATOM 1798 C CA . LYS A 1 211 ? -24.964 7.115 11.589 1.00 67.06 211 LYS A CA 1
ATOM 1799 C C . LYS A 1 211 ? -24.116 8.177 12.294 1.00 67.06 211 LYS A C 1
ATOM 1801 O O . LYS A 1 211 ? -24.658 9.198 12.721 1.00 67.06 211 LYS A O 1
ATOM 1806 N N . LEU A 1 212 ? -22.809 7.957 12.435 1.00 67.88 212 LEU A N 1
ATOM 1807 C CA . LEU A 1 212 ? -21.897 8.884 13.098 1.00 67.88 212 LEU A CA 1
ATOM 1808 C C . LEU A 1 212 ? -21.203 9.772 12.064 1.00 67.88 212 LEU A C 1
ATOM 1810 O O . LEU A 1 212 ? -20.732 9.322 11.025 1.00 67.88 212 LEU A O 1
ATOM 1814 N N . THR A 1 213 ? -21.105 11.066 12.359 1.00 79.19 213 THR A N 1
ATOM 1815 C CA . THR A 1 213 ? -20.304 11.972 11.533 1.00 79.19 213 THR A CA 1
ATOM 1816 C C . THR A 1 213 ? -18.838 11.818 11.919 1.00 79.19 213 THR A C 1
ATOM 1818 O O . THR A 1 213 ? -18.443 12.241 13.004 1.00 79.19 213 THR A O 1
ATOM 1821 N N . SER A 1 214 ? -18.041 11.232 11.030 1.00 82.50 214 SER A N 1
ATOM 1822 C CA . SER A 1 214 ? -16.592 11.163 11.194 1.00 82.50 214 SER A CA 1
ATOM 1823 C C . SER A 1 214 ? -15.910 12.482 10.844 1.00 82.50 214 SER A C 1
ATOM 1825 O O . SER A 1 214 ? -16.435 13.295 10.080 1.00 82.50 214 SER A O 1
ATOM 1827 N N . PHE A 1 215 ? -14.689 12.652 11.332 1.00 76.38 215 PHE A N 1
ATOM 1828 C CA . PHE A 1 215 ? -13.748 13.638 10.819 1.00 76.38 215 PHE A CA 1
ATOM 1829 C C . PHE A 1 215 ? -12.398 12.981 10.570 1.00 76.38 215 PHE A C 1
ATOM 1831 O O . PHE A 1 215 ? -12.069 11.954 11.164 1.00 76.38 215 PHE A O 1
ATOM 1838 N N . ASN A 1 216 ? -11.630 13.582 9.669 1.00 73.62 216 ASN A N 1
ATOM 1839 C CA . ASN A 1 216 ? -10.291 13.113 9.366 1.00 73.62 216 ASN A CA 1
ATOM 1840 C C . ASN A 1 216 ? -9.284 13.976 10.115 1.00 73.62 216 ASN A C 1
ATOM 1842 O O . ASN A 1 216 ? -9.357 15.206 10.070 1.00 73.62 216 ASN A O 1
ATOM 1846 N N . PHE A 1 217 ? -8.329 13.319 10.752 1.00 61.19 217 PHE A N 1
ATOM 1847 C CA . PHE A 1 217 ? -7.126 13.948 11.263 1.00 61.19 217 PHE A CA 1
ATOM 1848 C C . PHE A 1 217 ? -5.940 13.172 10.698 1.00 61.19 217 PHE A C 1
ATOM 1850 O O . PHE A 1 217 ? -5.823 11.964 10.908 1.00 61.19 217 PHE A O 1
ATOM 1857 N N . GLU A 1 218 ? -5.111 13.850 9.908 1.00 67.94 218 GLU A N 1
ATOM 1858 C CA . GLU A 1 218 ? -4.074 13.217 9.089 1.00 67.94 218 GLU A CA 1
ATOM 1859 C C . GLU A 1 218 ? -4.643 12.080 8.209 1.00 67.94 218 GLU A C 1
ATOM 1861 O O . GLU A 1 218 ? -5.543 12.301 7.394 1.00 67.94 218 GLU A O 1
ATOM 1866 N N . ASN A 1 219 ? -4.134 10.854 8.366 1.00 58.97 219 ASN A N 1
ATOM 1867 C CA . ASN A 1 219 ? -4.539 9.656 7.621 1.00 58.97 219 ASN A CA 1
ATOM 1868 C C . ASN A 1 219 ? -5.510 8.746 8.395 1.00 58.97 219 ASN A C 1
ATOM 1870 O O . ASN A 1 219 ? -5.634 7.559 8.059 1.00 58.97 219 ASN A O 1
ATOM 1874 N N . PHE A 1 220 ? -6.161 9.294 9.422 1.00 62.84 220 PHE A N 1
ATOM 1875 C CA . PHE A 1 220 ? -7.041 8.572 10.332 1.00 62.84 220 PHE A CA 1
ATOM 1876 C C . PHE A 1 220 ? -8.450 9.145 10.334 1.00 62.84 220 PHE A C 1
ATOM 1878 O O . PHE A 1 220 ? -8.655 10.361 10.275 1.00 62.84 220 PHE A O 1
ATOM 1885 N N . THR A 1 221 ? -9.413 8.239 10.442 1.00 73.62 221 THR A N 1
ATOM 1886 C CA . THR A 1 221 ? -10.836 8.530 10.498 1.00 73.62 221 THR A CA 1
ATOM 1887 C C . THR A 1 221 ? -11.306 8.371 11.935 1.00 73.62 221 THR A C 1
ATOM 1889 O O . THR A 1 221 ? -11.370 7.257 12.464 1.00 73.62 221 THR A O 1
ATOM 1892 N N . PHE A 1 222 ? -11.676 9.486 12.556 1.00 71.88 222 PHE A N 1
ATOM 1893 C CA . PHE A 1 222 ? -12.178 9.512 13.921 1.00 71.88 222 PHE A CA 1
ATOM 1894 C C . PHE A 1 222 ? -13.692 9.677 13.949 1.00 71.88 222 PHE A C 1
ATOM 1896 O O . PHE A 1 222 ? -14.269 10.498 13.235 1.00 71.88 222 PHE A O 1
ATOM 1903 N N . TYR A 1 223 ? -14.328 8.916 14.829 1.00 74.19 223 TYR A N 1
ATOM 1904 C CA . TYR A 1 223 ? -15.745 8.989 15.140 1.00 74.19 223 TYR A CA 1
ATOM 1905 C C . TYR A 1 223 ? -15.907 9.503 16.569 1.00 74.19 223 TYR A C 1
ATOM 1907 O O . TYR A 1 223 ? -15.482 8.824 17.506 1.00 74.19 223 TYR A O 1
ATOM 1915 N N . PRO A 1 224 ? -16.505 10.686 16.765 1.00 76.75 224 PRO A N 1
ATOM 1916 C CA . PRO A 1 224 ? -16.862 11.175 18.089 1.00 76.75 224 PRO A CA 1
ATOM 1917 C C . PRO A 1 224 ? -17.869 10.220 18.731 1.00 76.75 224 PRO A C 1
ATOM 1919 O O . PRO A 1 224 ? -18.919 9.945 18.149 1.00 76.75 224 PRO A O 1
ATOM 1922 N N . ILE A 1 225 ? -17.541 9.704 19.915 1.00 72.12 225 ILE A N 1
ATOM 1923 C CA . ILE A 1 225 ? -18.366 8.726 20.630 1.00 72.12 225 ILE A CA 1
ATOM 1924 C C . ILE A 1 225 ? -19.230 9.419 21.673 1.00 72.12 225 ILE A C 1
ATOM 1926 O O . ILE A 1 225 ? -20.452 9.308 21.609 1.00 72.12 225 ILE A O 1
ATOM 1930 N N . LYS A 1 226 ? -18.616 10.139 22.618 1.00 68.25 226 LYS A N 1
ATOM 1931 C CA . LYS A 1 226 ? -19.350 10.917 23.624 1.00 68.25 226 LYS A CA 1
ATOM 1932 C C . LYS A 1 226 ? -18.465 11.917 24.366 1.00 68.25 226 LYS A C 1
ATOM 1934 O O . LYS A 1 226 ? -17.241 11.786 24.391 1.00 68.25 226 LYS A O 1
ATOM 1939 N N . LYS A 1 227 ? -19.131 12.853 25.033 1.00 70.88 227 LYS A N 1
ATOM 1940 C CA . LYS A 1 227 ? -18.617 13.571 26.200 1.00 70.88 227 LYS A CA 1
ATOM 1941 C C . LYS A 1 227 ? -18.569 12.628 27.406 1.00 70.88 227 LYS A C 1
ATOM 1943 O O . LYS A 1 227 ? -19.463 11.789 27.547 1.00 70.88 227 LYS A O 1
ATOM 1948 N N . LEU A 1 228 ? -17.528 12.720 28.224 1.00 58.88 228 LEU A N 1
ATOM 1949 C CA . LEU A 1 228 ? -17.443 11.969 29.476 1.00 58.88 228 LEU A CA 1
ATOM 1950 C C . LEU A 1 228 ? -18.033 12.810 30.610 1.00 58.88 228 LEU A C 1
ATOM 1952 O O . LEU A 1 228 ? -17.782 14.011 30.696 1.00 58.88 228 LEU A O 1
ATOM 1956 N N . GLU A 1 229 ? -18.832 12.184 31.474 1.00 61.62 229 GLU A N 1
ATOM 1957 C CA . GLU A 1 229 ? -19.317 12.848 32.686 1.00 61.62 229 GLU A CA 1
ATOM 1958 C C . GLU A 1 229 ? -18.199 12.935 33.727 1.00 61.62 229 GLU A C 1
ATOM 1960 O O . GLU A 1 229 ? -17.340 12.059 33.801 1.00 61.62 229 GLU A O 1
ATOM 1965 N N . GLU A 1 230 ? -18.229 13.956 34.582 1.00 56.84 230 GLU A N 1
ATOM 1966 C CA . GLU A 1 230 ? -17.181 14.210 35.581 1.00 56.84 230 GLU A CA 1
ATOM 1967 C C . GLU A 1 230 ? -16.932 13.007 36.509 1.00 56.84 230 GLU A C 1
ATOM 1969 O O . GLU A 1 230 ? -15.791 12.712 36.847 1.00 56.84 230 GLU A O 1
ATOM 1974 N N . SER A 1 231 ? -17.970 12.235 36.852 1.00 54.78 231 SER A N 1
ATOM 1975 C CA . SER A 1 231 ? -17.825 10.996 37.629 1.00 54.78 231 SER A CA 1
ATOM 1976 C C . SER A 1 231 ? -17.111 9.885 36.864 1.00 54.78 231 SER A C 1
ATOM 1978 O O . SER A 1 231 ? -16.369 9.118 37.463 1.00 54.78 231 SER A O 1
ATOM 1980 N N . GLU A 1 232 ? -17.312 9.801 35.549 1.00 51.31 232 GLU A N 1
ATOM 1981 C CA . GLU A 1 232 ? -16.580 8.854 34.716 1.00 51.31 232 GLU A CA 1
ATOM 1982 C C . GLU A 1 232 ? -15.128 9.271 34.626 1.00 51.31 232 GLU A C 1
ATOM 1984 O O . GLU A 1 232 ? -14.264 8.441 34.861 1.00 51.31 232 GLU A O 1
ATOM 1989 N N . ILE A 1 233 ? -14.879 10.559 34.356 1.00 50.09 233 ILE A N 1
ATOM 1990 C CA . ILE A 1 233 ? -13.546 11.168 34.368 1.00 50.09 233 ILE A CA 1
ATOM 1991 C C . ILE A 1 233 ? -12.852 10.856 35.706 1.00 50.09 233 ILE A C 1
ATOM 1993 O O . ILE A 1 233 ? -11.687 10.485 35.693 1.00 50.09 233 ILE A O 1
ATOM 1997 N N . ASN A 1 234 ? -13.580 10.885 36.828 1.00 42.19 234 ASN A N 1
ATOM 1998 C CA . ASN A 1 234 ? -13.063 10.531 38.151 1.00 42.19 234 ASN A CA 1
ATOM 1999 C C . ASN A 1 234 ? -12.824 9.032 38.386 1.00 42.19 234 ASN A C 1
ATOM 2001 O O . ASN A 1 234 ? -11.833 8.667 39.012 1.00 42.19 234 ASN A O 1
ATOM 2005 N N . ASP A 1 235 ? -13.662 8.146 37.850 1.00 40.91 235 ASP A N 1
ATOM 2006 C CA . ASP A 1 235 ? -13.385 6.702 37.819 1.00 40.91 235 ASP A CA 1
ATOM 2007 C C . ASP A 1 235 ? -12.181 6.371 36.911 1.00 40.91 235 ASP A C 1
ATOM 2009 O O . ASP A 1 235 ? -11.412 5.446 37.196 1.00 40.91 235 ASP A O 1
ATOM 2013 N N . PHE A 1 236 ? -11.976 7.172 35.859 1.00 41.19 236 PHE A N 1
ATOM 2014 C CA . PHE A 1 236 ? -10.718 7.307 35.135 1.00 41.19 236 PHE A CA 1
ATOM 2015 C C . PHE A 1 236 ? -9.745 8.250 35.860 1.00 41.19 236 PHE A C 1
ATOM 2017 O O . PHE A 1 236 ? -9.069 9.020 35.195 1.00 41.19 236 PHE A O 1
ATOM 2024 N N . TYR A 1 237 ? -9.648 8.261 37.187 1.00 37.31 237 TYR A N 1
ATOM 2025 C CA . TYR A 1 237 ? -8.483 8.825 37.888 1.00 37.31 237 TYR A CA 1
ATOM 2026 C C . TYR A 1 237 ? -7.778 7.804 38.797 1.00 37.31 237 TYR A C 1
ATOM 2028 O O . TYR A 1 237 ? -6.610 7.995 39.131 1.00 37.31 237 TYR A O 1
ATOM 2036 N N . ASP A 1 238 ? -8.420 6.665 39.095 1.00 34.47 238 ASP A N 1
ATOM 2037 C CA . ASP A 1 238 ? -7.980 5.752 40.163 1.00 34.47 238 ASP A CA 1
ATOM 2038 C C . ASP A 1 238 ? -7.275 4.443 39.715 1.00 34.47 238 ASP A C 1
ATOM 2040 O O . ASP A 1 238 ? -6.781 3.706 40.563 1.00 34.47 238 ASP A O 1
ATOM 2044 N N . ASN A 1 239 ? -7.175 4.109 38.419 1.00 34.78 239 ASN A N 1
ATOM 2045 C CA . ASN A 1 239 ? -6.541 2.859 37.906 1.00 34.78 239 ASN A CA 1
ATOM 2046 C C . ASN A 1 239 ? -5.723 3.151 36.623 1.00 34.78 239 ASN A C 1
ATOM 2048 O O . ASN A 1 239 ? -5.986 4.189 36.089 1.00 34.78 239 ASN A O 1
ATOM 2052 N N . SER A 1 240 ? -4.782 2.346 36.074 1.00 31.64 240 SER A N 1
ATOM 2053 C CA . SER A 1 240 ? -3.611 2.825 35.251 1.00 31.64 240 SER A CA 1
ATOM 2054 C C . SER A 1 240 ? -3.286 2.237 33.795 1.00 31.64 240 SER A C 1
ATOM 2056 O O . SER A 1 240 ? -2.942 1.069 33.798 1.00 31.64 240 SER A O 1
ATOM 2058 N N . ILE A 1 241 ? -3.360 2.905 32.582 1.00 34.34 241 ILE A N 1
ATOM 2059 C CA . ILE A 1 241 ? -2.591 3.375 31.325 1.00 34.34 241 ILE A CA 1
ATOM 2060 C C . ILE A 1 241 ? -3.351 4.448 30.413 1.00 34.34 241 ILE A C 1
ATOM 2062 O O . ILE A 1 241 ? -4.472 4.212 30.004 1.00 34.34 241 ILE A O 1
ATOM 2066 N N . LEU A 1 242 ? -2.813 5.670 30.147 1.00 35.12 242 LEU A N 1
ATOM 2067 C CA . LEU A 1 242 ? -3.402 6.795 29.362 1.00 35.12 242 LEU A CA 1
ATOM 2068 C C . LEU A 1 242 ? -2.283 7.395 28.494 1.00 35.12 242 LEU A C 1
ATOM 2070 O O . LEU A 1 242 ? -1.794 8.492 28.748 1.00 35.12 242 LEU A O 1
ATOM 2074 N N . ASP A 1 243 ? -1.833 6.615 27.513 1.00 41.00 243 ASP A N 1
ATOM 2075 C CA . ASP A 1 243 ? -0.741 6.975 26.592 1.00 41.00 243 ASP A CA 1
ATOM 2076 C C . ASP A 1 243 ? -1.195 7.047 25.123 1.00 41.00 243 ASP A C 1
ATOM 2078 O O . ASP A 1 243 ? -0.404 7.312 24.219 1.00 41.00 243 ASP A O 1
ATOM 2082 N N . SER A 1 244 ? -2.483 6.851 24.850 1.00 41.00 244 SER A N 1
ATOM 2083 C CA . SER A 1 244 ? -2.904 6.373 23.534 1.00 41.00 244 SER A CA 1
ATOM 2084 C C . SER A 1 244 ? -2.821 7.409 22.410 1.00 41.00 244 SER A C 1
ATOM 2086 O O . SER A 1 244 ? -2.636 6.999 21.279 1.00 41.00 244 SER A O 1
ATOM 2088 N N . LEU A 1 245 ? -2.914 8.722 22.668 1.00 38.09 245 LEU A N 1
ATOM 2089 C CA . LEU A 1 245 ? -2.772 9.759 21.619 1.00 38.09 245 LEU A CA 1
ATOM 2090 C C . LEU A 1 245 ? -1.428 10.485 21.637 1.00 38.09 245 LEU A C 1
ATOM 2092 O O . LEU A 1 245 ? -0.898 10.821 20.577 1.00 38.09 245 LEU A O 1
ATOM 2096 N N . ASN A 1 246 ? -0.850 10.685 22.823 1.00 39.28 246 ASN A N 1
ATOM 2097 C CA . ASN A 1 246 ? 0.453 11.327 22.942 1.00 39.28 246 ASN A CA 1
ATOM 2098 C C . ASN A 1 246 ? 1.536 10.457 22.302 1.00 39.28 246 ASN A C 1
ATOM 2100 O O . ASN A 1 246 ? 2.349 10.982 21.563 1.00 39.28 246 ASN A O 1
ATOM 2104 N N . TYR A 1 247 ? 1.523 9.134 22.454 1.00 38.22 247 TYR A N 1
ATOM 2105 C CA . TYR A 1 247 ? 2.557 8.305 21.823 1.00 38.22 247 TYR A CA 1
ATOM 2106 C C . TYR A 1 247 ? 2.447 8.250 20.283 1.00 38.22 247 TYR A C 1
ATOM 2108 O O . TYR A 1 247 ? 3.462 8.146 19.592 1.00 38.22 247 TYR A O 1
ATOM 2116 N N . LEU A 1 248 ? 1.229 8.388 19.737 1.00 38.16 248 LEU A N 1
ATOM 2117 C CA . LEU A 1 248 ? 0.940 8.282 18.300 1.00 38.16 248 LEU A CA 1
ATOM 2118 C C . LEU A 1 248 ? 1.594 9.391 17.469 1.00 38.16 248 LEU A C 1
ATOM 2120 O O . LEU A 1 248 ? 2.176 9.118 16.424 1.00 38.16 248 LEU A O 1
ATOM 2124 N N . MET A 1 249 ? 1.546 10.640 17.930 1.00 38.75 249 MET A N 1
ATOM 2125 C CA . MET A 1 249 ? 2.066 11.781 17.159 1.00 38.75 249 MET A CA 1
ATOM 2126 C C . MET A 1 249 ? 3.538 12.101 17.418 1.00 38.75 249 MET A C 1
ATOM 2128 O O . MET A 1 249 ? 4.191 12.782 16.624 1.00 38.75 249 MET A O 1
ATOM 2132 N N . ILE A 1 250 ? 4.073 11.589 18.522 1.00 37.34 250 ILE A N 1
ATOM 2133 C CA . ILE A 1 250 ? 5.458 11.792 18.938 1.00 37.34 250 ILE A CA 1
ATOM 2134 C C . ILE A 1 250 ? 6.433 10.998 18.061 1.00 37.34 250 ILE A C 1
ATOM 2136 O O . ILE A 1 250 ? 7.600 11.350 18.011 1.00 37.34 250 ILE A O 1
ATOM 2140 N N . ARG A 1 251 ? 5.991 9.985 17.307 1.00 37.78 251 ARG A N 1
ATOM 2141 C CA . ARG A 1 251 ? 6.863 9.246 16.374 1.00 37.78 251 ARG A CA 1
ATOM 2142 C C . ARG A 1 251 ? 6.854 9.798 14.942 1.00 37.78 251 ARG A C 1
ATOM 2144 O O . ARG A 1 251 ? 7.913 9.844 14.319 1.00 37.78 251 ARG A O 1
ATOM 2151 N N . GLU A 1 252 ? 5.716 10.327 14.473 1.00 37.22 252 GLU A N 1
ATOM 2152 C CA . GLU A 1 252 ? 5.547 10.984 13.154 1.00 37.22 252 GLU A CA 1
ATOM 2153 C C . GLU A 1 252 ? 6.620 12.032 12.857 1.00 37.22 252 GLU A C 1
ATOM 2155 O O . GLU A 1 252 ? 7.271 12.010 11.811 1.00 37.22 252 GLU A O 1
ATOM 2160 N N . LYS A 1 253 ? 6.871 12.937 13.809 1.00 37.09 253 LYS A N 1
ATOM 2161 C CA . LYS A 1 253 ? 7.816 14.042 13.595 1.00 37.09 253 LYS A CA 1
ATOM 2162 C C . LYS A 1 253 ? 9.294 13.641 13.672 1.00 37.09 253 LYS A C 1
ATOM 2164 O O . LYS A 1 253 ? 10.142 14.475 13.363 1.00 37.09 253 LYS A O 1
ATOM 2169 N N . PHE A 1 254 ? 9.626 12.399 14.039 1.00 38.97 254 PHE A N 1
ATOM 2170 C CA . PHE A 1 254 ? 11.015 11.972 14.269 1.00 38.97 254 PHE A CA 1
ATOM 2171 C C . PHE A 1 254 ? 11.607 11.061 13.189 1.00 38.97 254 PHE A C 1
ATOM 2173 O O . PHE A 1 254 ? 12.706 10.530 13.361 1.00 38.97 254 PHE A O 1
ATOM 2180 N N . LYS A 1 255 ? 10.989 10.981 12.006 1.00 37.84 255 LYS A N 1
ATOM 2181 C CA . LYS A 1 255 ? 11.680 10.481 10.807 1.00 37.84 255 LYS A CA 1
ATOM 2182 C C . LYS A 1 255 ? 12.608 11.529 10.196 1.00 37.84 255 LYS A C 1
ATOM 2184 O O . LYS A 1 255 ? 12.427 11.971 9.066 1.00 37.84 255 LYS A O 1
ATOM 2189 N N . ILE A 1 256 ? 13.670 11.867 10.919 1.00 35.25 256 ILE A N 1
ATOM 2190 C CA . ILE A 1 256 ? 14.925 12.273 10.285 1.00 35.25 256 ILE A CA 1
ATOM 2191 C C . ILE A 1 256 ? 16.019 11.358 10.839 1.00 35.25 256 ILE A C 1
ATOM 2193 O O . ILE A 1 256 ? 16.583 11.605 11.895 1.00 35.25 256 ILE A O 1
ATOM 2197 N N . ASN A 1 257 ? 16.282 10.288 10.082 1.00 37.38 257 ASN A N 1
ATOM 2198 C CA . ASN A 1 257 ? 17.444 9.398 10.162 1.00 37.38 257 ASN A CA 1
ATOM 2199 C C . ASN A 1 257 ? 17.784 8.794 11.537 1.00 37.38 257 ASN A C 1
ATOM 2201 O O . ASN A 1 257 ? 18.707 9.240 12.212 1.00 37.38 257 ASN A O 1
ATOM 2205 N N . LEU A 1 258 ? 17.185 7.641 11.848 1.00 35.16 258 LEU A N 1
ATOM 2206 C CA . LEU A 1 258 ? 17.806 6.652 12.737 1.00 35.16 258 LEU A CA 1
ATOM 2207 C C . LEU A 1 258 ? 18.389 5.504 11.907 1.00 35.16 258 LEU A C 1
ATOM 2209 O O . LEU A 1 258 ? 17.928 4.370 11.936 1.00 35.16 258 LEU A O 1
ATOM 2213 N N . ASN A 1 259 ? 19.438 5.835 11.156 1.00 36.03 259 ASN A N 1
ATOM 2214 C CA . ASN A 1 259 ? 20.449 4.877 10.729 1.00 36.03 259 ASN A CA 1
ATOM 2215 C C . ASN A 1 259 ? 21.669 5.095 11.628 1.00 36.03 259 ASN A C 1
ATOM 2217 O O . ASN A 1 259 ? 22.445 6.014 11.383 1.00 36.03 259 ASN A O 1
ATOM 2221 N N . SER A 1 260 ? 21.823 4.300 12.688 1.00 31.88 260 SER A N 1
ATOM 2222 C CA . SER A 1 260 ? 23.117 3.791 13.176 1.00 31.88 260 SER A CA 1
ATOM 2223 C C . SER A 1 260 ? 23.013 3.235 14.595 1.00 31.88 260 SER A C 1
ATOM 2225 O O . SER A 1 260 ? 22.432 3.819 15.503 1.00 31.88 260 SER A O 1
ATOM 2227 N N . ASN A 1 261 ? 23.654 2.085 14.776 1.00 36.31 261 ASN A N 1
ATOM 2228 C CA . ASN A 1 261 ? 24.025 1.524 16.062 1.00 36.31 261 ASN A CA 1
ATOM 2229 C C . ASN A 1 261 ? 24.811 2.557 16.890 1.00 36.31 261 ASN A C 1
ATOM 2231 O O . ASN A 1 261 ? 26.000 2.737 16.629 1.00 36.31 261 ASN A O 1
ATOM 2235 N N . ARG A 1 262 ? 24.178 3.206 17.879 1.00 30.88 262 ARG A N 1
ATOM 2236 C CA . ARG A 1 262 ? 24.776 3.658 19.157 1.00 30.88 262 ARG A CA 1
ATOM 2237 C C . ARG A 1 262 ? 23.758 4.446 20.000 1.00 30.88 262 ARG A C 1
ATOM 2239 O O . ARG A 1 262 ? 23.241 5.458 19.557 1.00 30.88 262 ARG A O 1
ATOM 2246 N N . LYS A 1 263 ? 23.617 4.009 21.259 1.00 34.91 263 LYS A N 1
ATOM 2247 C CA . LYS A 1 263 ? 23.105 4.730 22.444 1.00 34.91 263 LYS A CA 1
ATOM 2248 C C . LYS A 1 263 ? 21.617 5.123 22.472 1.00 34.91 263 LYS A C 1
ATOM 2250 O O . LYS A 1 263 ? 21.238 6.246 22.166 1.00 34.91 263 LYS A O 1
ATOM 2255 N N . ASN A 1 264 ? 20.814 4.228 23.044 1.00 37.47 264 ASN A N 1
ATOM 2256 C CA . ASN A 1 264 ? 19.409 4.467 23.398 1.00 37.47 264 ASN A CA 1
ATOM 2257 C C . ASN A 1 264 ? 19.195 5.573 24.461 1.00 37.47 264 ASN A C 1
ATOM 2259 O O . ASN A 1 264 ? 18.113 6.144 24.505 1.00 37.47 264 ASN A O 1
ATOM 2263 N N . ASN A 1 265 ? 20.206 5.935 25.264 1.00 36.44 265 ASN A N 1
ATOM 2264 C CA . ASN A 1 265 ? 20.041 6.908 26.360 1.00 36.44 265 ASN A CA 1
ATOM 2265 C C . ASN A 1 265 ? 20.196 8.385 25.942 1.00 36.44 265 ASN A C 1
ATOM 2267 O O . ASN A 1 265 ? 19.674 9.265 26.622 1.00 36.44 265 ASN A O 1
ATOM 2271 N N . ASP A 1 266 ? 20.881 8.679 24.832 1.00 39.16 266 ASP A N 1
ATOM 2272 C CA . ASP A 1 266 ? 21.059 10.066 24.359 1.00 39.16 266 ASP A CA 1
ATOM 2273 C C . ASP A 1 266 ? 19.840 10.535 23.537 1.00 39.16 266 ASP A C 1
ATOM 2275 O O . ASP A 1 266 ? 19.506 11.717 23.513 1.00 39.16 266 ASP A O 1
ATOM 2279 N N . VAL A 1 267 ? 19.121 9.588 22.925 1.00 36.44 267 VAL A N 1
ATOM 2280 C CA . VAL A 1 267 ? 17.868 9.805 22.187 1.00 36.44 267 VAL A CA 1
ATOM 2281 C C . VAL A 1 267 ? 16.752 10.190 23.158 1.00 36.44 267 VAL A C 1
ATOM 2283 O O . VAL A 1 267 ? 16.076 11.186 22.957 1.00 36.44 267 VAL A O 1
ATOM 2286 N N . GLU A 1 268 ? 16.594 9.482 24.272 1.00 35.41 268 GLU A N 1
ATOM 2287 C CA . GLU A 1 268 ? 15.526 9.782 25.232 1.00 35.41 268 GLU A CA 1
ATOM 2288 C C . GLU A 1 268 ? 15.649 11.204 25.824 1.00 35.41 268 GLU A C 1
ATOM 2290 O O . GLU A 1 268 ? 14.653 11.920 25.930 1.00 35.41 268 GLU A O 1
ATOM 2295 N N . ASN A 1 269 ? 16.876 11.667 26.094 1.00 38.16 269 ASN A N 1
ATOM 2296 C CA . ASN A 1 269 ? 17.153 13.021 26.591 1.00 38.16 269 ASN A CA 1
ATOM 2297 C C . ASN A 1 269 ? 17.070 14.110 25.505 1.00 38.16 269 ASN A C 1
ATOM 2299 O O . ASN A 1 269 ? 16.483 15.161 25.755 1.00 38.16 269 ASN A O 1
ATOM 2303 N N . TYR A 1 270 ? 17.566 13.855 24.286 1.00 37.25 270 TYR A N 1
ATOM 2304 C CA . TYR A 1 270 ? 17.426 14.782 23.151 1.00 37.25 270 TYR A CA 1
ATOM 2305 C C . TYR A 1 270 ? 15.955 15.034 22.791 1.00 37.25 270 TYR A C 1
ATOM 2307 O O . TYR A 1 270 ? 15.558 16.145 22.435 1.00 37.25 270 TYR A O 1
ATOM 2315 N N . PHE A 1 271 ? 15.123 13.996 22.902 1.00 37.12 271 PHE A N 1
ATOM 2316 C CA . PHE A 1 271 ? 13.698 14.090 22.617 1.00 37.12 271 PHE A CA 1
ATOM 2317 C C . PHE A 1 271 ? 12.987 14.839 23.736 1.00 37.12 271 PHE A C 1
ATOM 2319 O O . PHE A 1 271 ? 12.163 15.692 23.431 1.00 37.12 271 PHE A O 1
ATOM 2326 N N . LYS A 1 272 ? 13.356 14.611 25.003 1.00 39.94 272 LYS A N 1
ATOM 2327 C CA . LYS A 1 272 ? 12.855 15.379 26.152 1.00 39.94 272 LYS A CA 1
ATOM 2328 C C . LYS A 1 272 ? 13.094 16.887 25.981 1.00 39.94 272 LYS A C 1
ATOM 2330 O O . LYS A 1 272 ? 12.146 17.654 26.081 1.00 39.94 272 LYS A O 1
ATOM 2335 N N . GLU A 1 273 ? 14.307 17.293 25.595 1.00 38.50 273 GLU A N 1
ATOM 2336 C CA . GLU A 1 273 ? 14.646 18.707 25.342 1.00 38.50 273 GLU A CA 1
ATOM 2337 C C . GLU A 1 273 ? 13.938 19.302 24.107 1.00 38.50 273 GLU A C 1
ATOM 2339 O O . GLU A 1 273 ? 13.575 20.476 24.096 1.00 38.50 273 GLU A O 1
ATOM 2344 N N . LYS A 1 274 ? 13.699 18.509 23.052 1.00 35.31 274 LYS A N 1
ATOM 2345 C CA . LYS A 1 274 ? 12.928 18.935 21.863 1.00 35.31 274 LYS A CA 1
ATOM 2346 C C . LYS A 1 274 ? 11.410 18.939 22.087 1.00 35.31 274 LYS A C 1
ATOM 2348 O O . LYS A 1 274 ? 10.711 19.695 21.410 1.00 35.31 274 LYS A O 1
ATOM 2353 N N . PHE A 1 275 ? 10.896 18.130 23.015 1.00 39.28 275 PHE A N 1
ATOM 2354 C CA . PHE A 1 275 ? 9.484 18.103 23.417 1.00 39.28 275 PHE A CA 1
ATOM 2355 C C . PHE A 1 275 ? 9.047 19.412 24.057 1.00 39.28 275 PHE A C 1
ATOM 2357 O O . PHE A 1 275 ? 7.957 19.905 23.756 1.00 39.28 275 PHE A O 1
ATOM 2364 N N . ASP A 1 276 ? 9.938 20.006 24.844 1.00 43.03 276 ASP A N 1
ATOM 2365 C CA . ASP A 1 276 ? 9.736 21.314 25.458 1.00 43.03 276 ASP A CA 1
ATOM 2366 C C . ASP A 1 276 ? 9.687 22.457 24.417 1.00 43.03 276 ASP A C 1
ATOM 2368 O O . ASP A 1 276 ? 9.222 23.550 24.727 1.00 43.03 276 ASP A O 1
ATOM 2372 N N . LEU A 1 277 ? 10.090 22.211 23.156 1.00 3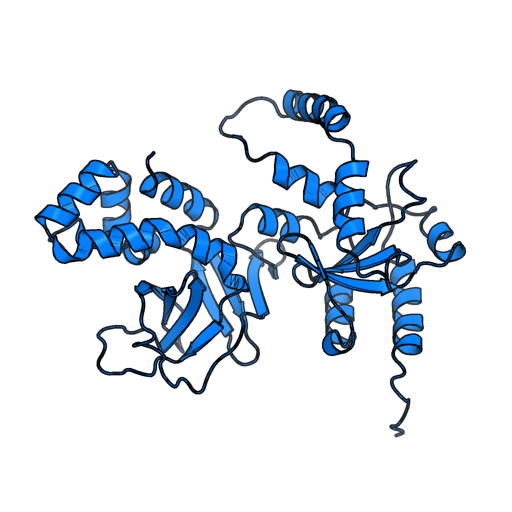7.53 277 LEU A N 1
ATOM 2373 C CA . LEU A 1 277 ? 10.166 23.224 22.090 1.00 37.53 277 LEU A CA 1
ATOM 2374 C C . LEU A 1 277 ? 8.952 23.281 21.133 1.00 37.53 277 LEU A C 1
ATOM 2376 O O . LEU A 1 277 ? 8.729 24.335 20.543 1.00 37.53 277 LEU A O 1
ATOM 2380 N N . ILE A 1 278 ? 8.179 22.197 20.931 1.00 44.16 278 ILE A N 1
ATOM 2381 C CA . ILE A 1 278 ? 6.981 22.199 20.041 1.00 44.16 278 ILE A CA 1
ATOM 2382 C C . ILE A 1 278 ? 5.672 22.373 20.833 1.00 44.16 278 ILE A C 1
ATOM 2384 O O . ILE A 1 278 ? 4.720 22.948 20.308 1.00 44.16 278 ILE A O 1
ATOM 2388 N N . GLY A 1 279 ? 5.634 21.907 22.087 1.00 47.12 279 GLY A N 1
ATOM 2389 C CA . GLY A 1 279 ? 4.472 21.987 22.976 1.00 47.12 279 GLY A CA 1
ATOM 2390 C C . GLY A 1 279 ? 3.378 20.966 22.637 1.00 47.12 279 GLY A C 1
ATOM 2391 O O . GLY A 1 279 ? 2.835 20.949 21.532 1.00 47.12 279 GLY A O 1
ATOM 2392 N N . LYS A 1 280 ? 3.014 20.115 23.605 1.00 49.91 280 LYS A N 1
ATOM 2393 C CA . LYS A 1 280 ? 1.885 19.160 23.509 1.00 49.91 280 LYS A CA 1
ATOM 2394 C C . LYS A 1 280 ? 0.581 19.846 23.099 1.00 49.91 280 LYS A C 1
ATOM 2396 O O . LYS A 1 280 ? -0.207 19.297 22.331 1.00 49.91 280 LYS A O 1
ATOM 2401 N N . ASP A 1 281 ? 0.429 21.085 23.540 1.00 51.22 281 ASP A N 1
ATOM 2402 C CA . ASP A 1 281 ? -0.725 21.924 23.268 1.00 51.22 281 ASP A CA 1
ATOM 2403 C C . ASP A 1 281 ? -0.899 22.194 21.770 1.00 51.22 281 ASP A C 1
ATOM 2405 O O . ASP A 1 281 ? -2.021 22.188 21.285 1.00 51.22 281 ASP A O 1
ATOM 2409 N N . ALA A 1 282 ? 0.177 22.350 20.988 1.00 54.78 282 ALA A N 1
ATOM 2410 C CA . ALA A 1 282 ? 0.068 22.653 19.556 1.00 54.78 282 ALA A CA 1
ATOM 2411 C C . ALA A 1 282 ? -0.590 21.515 18.757 1.00 54.78 282 ALA A C 1
ATOM 2413 O O . ALA A 1 282 ? -1.402 21.752 17.865 1.00 54.78 282 ALA A O 1
ATOM 2414 N N . ILE A 1 283 ? -0.252 20.274 19.101 1.00 51.91 283 ILE A N 1
ATOM 2415 C CA . ILE A 1 283 ? -0.784 19.062 18.475 1.00 51.91 283 ILE A CA 1
ATOM 2416 C C . ILE A 1 283 ? -2.258 18.869 18.830 1.00 51.91 283 ILE A C 1
ATOM 2418 O O . ILE A 1 283 ? -3.095 18.612 17.965 1.00 51.91 283 ILE A O 1
ATOM 2422 N N . ILE A 1 284 ? -2.575 19.025 20.109 1.00 54.81 284 ILE A N 1
ATOM 2423 C CA . ILE A 1 284 ? -3.934 18.870 20.615 1.00 54.81 284 ILE A CA 1
ATOM 2424 C C . ILE A 1 284 ? -4.825 19.976 20.074 1.00 54.81 284 ILE A C 1
ATOM 2426 O O . ILE A 1 284 ? -5.965 19.709 19.704 1.00 54.81 284 ILE A O 1
ATOM 2430 N N . ASN A 1 285 ? -4.301 21.194 19.966 1.00 60.03 285 ASN A N 1
ATOM 2431 C CA . ASN A 1 285 ? -5.003 22.308 19.353 1.00 60.03 285 ASN A CA 1
ATOM 2432 C C . ASN A 1 285 ? -5.280 22.043 17.872 1.00 60.03 285 ASN A C 1
ATOM 2434 O O . ASN A 1 285 ? -6.383 22.334 17.417 1.00 60.03 285 ASN A O 1
ATOM 2438 N N . ASP A 1 286 ? -4.343 21.449 17.124 1.00 61.03 286 ASP A N 1
ATOM 2439 C CA . ASP A 1 286 ? -4.592 21.088 15.725 1.00 61.03 286 ASP A CA 1
ATOM 2440 C C . ASP A 1 286 ? -5.639 19.973 15.604 1.00 61.03 286 ASP A C 1
ATOM 2442 O O . ASP A 1 286 ? -6.606 20.146 14.862 1.00 61.03 286 ASP A O 1
ATOM 2446 N N . PHE A 1 287 ? -5.542 18.896 16.393 1.00 63.12 287 PHE A N 1
ATOM 2447 C CA . PHE A 1 287 ? -6.580 17.860 16.439 1.00 63.12 287 PHE A CA 1
ATOM 2448 C C . PHE A 1 287 ? -7.946 18.460 16.791 1.00 63.12 287 PHE A C 1
ATOM 2450 O O . PHE A 1 287 ? -8.914 18.289 16.050 1.00 63.12 287 PHE A O 1
ATOM 2457 N N . SER A 1 288 ? -8.007 19.241 17.873 1.00 65.19 288 SER A N 1
ATOM 2458 C CA . SER A 1 288 ? -9.222 19.917 18.342 1.00 65.19 288 SER A CA 1
ATOM 2459 C C . SER A 1 288 ? -9.785 20.879 17.297 1.00 65.19 288 SER A C 1
ATOM 2461 O O . SER A 1 288 ? -11.000 21.038 17.195 1.00 65.19 288 SER A O 1
ATOM 2463 N N . SER A 1 289 ? -8.926 21.483 16.469 1.00 69.75 289 SER A N 1
ATOM 2464 C CA . SER A 1 289 ? -9.350 22.334 15.354 1.00 69.75 289 SER A CA 1
ATOM 2465 C C . SER A 1 289 ? -10.054 21.558 14.238 1.00 69.75 289 SER A C 1
ATOM 2467 O O . SER A 1 289 ? -10.871 22.142 13.525 1.00 69.75 289 SER A O 1
ATOM 2469 N N . LYS A 1 290 ? -9.759 20.258 14.075 1.00 74.38 290 LYS A N 1
ATOM 2470 C CA . LYS A 1 290 ? -10.408 19.391 13.075 1.00 74.38 290 LYS A CA 1
ATOM 2471 C C . LYS A 1 290 ? -11.714 18.778 13.572 1.00 74.38 290 LYS A C 1
ATOM 2473 O O . LYS A 1 290 ? -12.491 18.292 12.749 1.00 74.38 290 LYS A O 1
ATOM 2478 N N . ILE A 1 291 ? -11.976 18.804 14.881 1.00 72.31 291 ILE A N 1
ATOM 2479 C CA . ILE A 1 291 ? -13.223 18.285 15.448 1.00 72.31 291 ILE A CA 1
ATOM 2480 C C . ILE A 1 291 ? -14.396 19.157 14.963 1.00 72.31 291 ILE A C 1
ATOM 2482 O O . ILE A 1 291 ? -14.380 20.379 15.153 1.00 72.31 291 ILE A O 1
ATOM 2486 N N . PRO A 1 292 ? -15.450 18.567 14.362 1.00 79.25 292 PRO A N 1
ATOM 2487 C CA . PRO A 1 292 ? -16.636 19.316 13.967 1.00 79.25 292 PRO A CA 1
ATOM 2488 C C . PRO A 1 292 ? -17.258 20.040 15.164 1.00 79.25 292 PRO A C 1
ATOM 2490 O O . PRO A 1 292 ? -17.378 19.455 16.237 1.00 79.25 292 PRO A O 1
ATOM 2493 N N . SER A 1 293 ? -17.732 21.277 14.976 1.00 77.12 293 SER A N 1
ATOM 2494 C CA . SER A 1 293 ? -18.196 22.148 16.072 1.00 77.12 293 SER A CA 1
ATOM 2495 C C . SER A 1 293 ? -19.186 21.490 17.040 1.00 77.12 293 SER A C 1
ATOM 2497 O O . SER A 1 293 ? -19.104 21.724 18.239 1.00 77.12 293 SER A O 1
ATOM 2499 N N . LYS A 1 294 ? -20.081 20.628 16.540 1.00 79.12 294 LYS A N 1
ATOM 2500 C CA . LYS A 1 294 ? -21.068 19.889 17.351 1.00 79.12 294 LYS A CA 1
ATOM 2501 C C . LYS A 1 294 ? -20.475 18.845 18.312 1.00 79.12 294 LYS A C 1
ATOM 2503 O O . LYS A 1 294 ? -21.200 18.334 19.154 1.00 79.12 294 LYS A O 1
ATOM 2508 N N . TYR A 1 295 ? -19.195 18.511 18.169 1.00 75.19 295 TYR A N 1
ATOM 2509 C CA . TYR A 1 295 ? -18.489 17.508 18.969 1.00 75.19 295 TYR A CA 1
ATOM 2510 C C . TYR A 1 295 ? -17.273 18.080 19.697 1.00 75.19 295 TYR A C 1
ATOM 2512 O O . TYR A 1 295 ? -16.454 17.316 20.190 1.00 75.19 295 TYR A O 1
ATOM 2520 N N . LYS A 1 296 ? -17.127 19.409 19.762 1.00 73.88 296 LYS A N 1
ATOM 2521 C CA . LYS A 1 296 ? -15.987 20.041 20.443 1.00 73.88 296 LYS A CA 1
ATOM 2522 C C . LYS A 1 296 ? -15.882 19.681 21.924 1.00 73.88 296 LYS A C 1
ATOM 2524 O O . LYS A 1 296 ? -14.779 19.673 22.450 1.00 73.88 296 LYS A O 1
ATOM 2529 N N . ASP A 1 297 ? -17.009 19.345 22.542 1.00 67.75 297 ASP A N 1
ATOM 2530 C CA . ASP A 1 297 ? -17.082 18.948 23.948 1.00 67.75 297 ASP A CA 1
ATOM 2531 C C . ASP A 1 297 ? -17.035 17.423 24.130 1.00 67.75 297 ASP A C 1
ATOM 2533 O O . ASP A 1 297 ? -17.373 16.931 25.201 1.00 67.75 297 ASP A O 1
ATOM 2537 N N . TYR A 1 298 ? -16.733 16.651 23.079 1.00 70.44 298 TYR A N 1
ATOM 2538 C CA . TYR A 1 298 ? -16.585 15.202 23.200 1.00 70.44 298 TYR A CA 1
ATOM 2539 C C . TYR A 1 298 ? -15.177 14.879 23.675 1.00 70.44 298 TYR A C 1
ATOM 2541 O O . TYR A 1 298 ? -14.206 15.415 23.147 1.00 70.44 298 TYR A O 1
ATOM 2549 N N . ASP A 1 299 ? -15.086 13.940 24.610 1.00 63.03 299 ASP A N 1
ATOM 2550 C CA . ASP A 1 299 ? -13.809 13.512 25.167 1.00 63.03 299 ASP A CA 1
ATOM 2551 C C . ASP A 1 299 ? -13.393 12.137 24.654 1.00 63.03 299 ASP A C 1
ATOM 2553 O O . ASP A 1 299 ? -12.234 11.780 24.788 1.00 63.03 299 ASP A O 1
ATOM 2557 N N . LEU A 1 300 ? -14.306 11.348 24.076 1.00 65.81 300 LEU A N 1
ATOM 2558 C CA . LEU A 1 300 ? -14.039 9.986 23.614 1.00 65.81 300 LEU A CA 1
ATOM 2559 C C . LEU A 1 300 ? -14.259 9.859 22.103 1.00 65.81 300 LEU A C 1
ATOM 2561 O O . LEU A 1 300 ? -15.324 10.197 21.582 1.00 65.81 300 LEU A O 1
ATOM 2565 N N . PHE A 1 301 ? -13.270 9.299 21.413 1.00 69.50 301 PHE A N 1
ATOM 2566 C CA . PHE A 1 301 ? -13.213 9.158 19.963 1.00 69.50 301 PHE A CA 1
ATOM 2567 C C . PHE A 1 301 ? -12.810 7.737 19.581 1.00 69.50 301 PHE A C 1
ATOM 2569 O O . PHE A 1 301 ? -11.881 7.178 20.147 1.00 69.50 301 PHE A O 1
ATOM 2576 N N . TYR A 1 302 ? -13.465 7.153 18.588 1.00 69.81 302 TYR A N 1
ATOM 2577 C CA . TYR A 1 302 ? -13.056 5.883 17.998 1.00 69.81 302 TYR A CA 1
ATOM 2578 C C . TYR A 1 302 ? -12.276 6.133 16.714 1.00 69.81 302 TYR A C 1
ATOM 2580 O O . TYR A 1 302 ? -12.758 6.852 15.841 1.00 69.81 302 TYR A O 1
ATOM 2588 N N . CYS A 1 303 ? -11.103 5.528 16.573 1.00 66.06 303 CYS A N 1
ATOM 2589 C CA . CYS A 1 303 ? -10.349 5.557 15.326 1.00 66.06 303 CYS A CA 1
ATOM 2590 C C . CYS A 1 303 ? -10.627 4.289 14.526 1.00 66.06 303 CYS A C 1
ATOM 2592 O O . CYS A 1 303 ? -10.430 3.170 15.009 1.00 66.06 303 CYS A O 1
ATOM 2594 N N . LYS A 1 304 ? -11.055 4.471 13.279 1.00 67.06 304 LYS A N 1
ATOM 2595 C CA . LYS A 1 304 ? -11.416 3.371 12.385 1.00 67.06 304 LYS A CA 1
ATOM 2596 C C . LYS A 1 304 ? -10.243 2.446 12.104 1.00 67.06 304 LYS A C 1
ATOM 2598 O O . LYS A 1 304 ? -10.381 1.229 12.162 1.00 67.06 304 LYS A O 1
ATOM 2603 N N . GLU A 1 305 ? -9.102 3.029 11.762 1.00 63.00 305 GLU A N 1
ATOM 2604 C CA . GLU A 1 305 ? -7.949 2.304 11.245 1.00 63.00 305 GLU A CA 1
ATOM 2605 C C . GLU A 1 305 ? -7.312 1.455 12.342 1.00 63.00 305 GLU A C 1
ATOM 2607 O O . GLU A 1 305 ? -6.971 0.298 12.110 1.00 63.00 305 GLU A O 1
ATOM 2612 N N . THR A 1 306 ? -7.201 2.010 13.548 1.00 57.19 306 THR A N 1
ATOM 2613 C CA . THR A 1 306 ? -6.633 1.309 14.705 1.00 57.19 306 THR A CA 1
ATOM 2614 C C . THR A 1 306 ? -7.648 0.468 15.462 1.00 57.19 306 THR A C 1
ATOM 2616 O O . THR A 1 306 ? -7.280 -0.269 16.375 1.00 57.19 306 THR A O 1
ATOM 2619 N N . ARG A 1 307 ? -8.923 0.565 15.078 1.00 60.22 307 ARG A N 1
ATOM 2620 C CA . ARG A 1 307 ? -10.053 -0.127 15.694 1.00 60.22 307 ARG A CA 1
ATOM 2621 C C . ARG A 1 307 ? -10.123 0.072 17.206 1.00 60.22 307 ARG A C 1
ATOM 2623 O O . ARG A 1 307 ? -10.378 -0.877 17.936 1.00 60.22 307 ARG A O 1
ATOM 2630 N N . SER A 1 308 ? -9.845 1.286 17.673 1.00 56.47 308 SER A N 1
ATOM 2631 C CA . SER A 1 308 ? -9.629 1.551 19.097 1.00 56.47 308 SER A CA 1
ATOM 2632 C C . SER A 1 308 ? -10.197 2.890 19.545 1.00 56.47 308 SER A C 1
ATOM 2634 O O . SER A 1 308 ? -10.374 3.810 18.743 1.00 56.47 308 SER A O 1
ATOM 2636 N N . LEU A 1 309 ? -10.463 2.995 20.848 1.00 57.53 309 LEU A N 1
ATOM 2637 C CA . LEU A 1 309 ? -10.920 4.222 21.493 1.00 57.53 309 LEU A CA 1
ATOM 2638 C C . LEU A 1 309 ? -9.754 5.078 21.995 1.00 57.53 309 LEU A C 1
ATOM 2640 O O . LEU A 1 309 ? -8.754 4.581 22.510 1.00 57.53 309 LEU A O 1
ATOM 2644 N N . T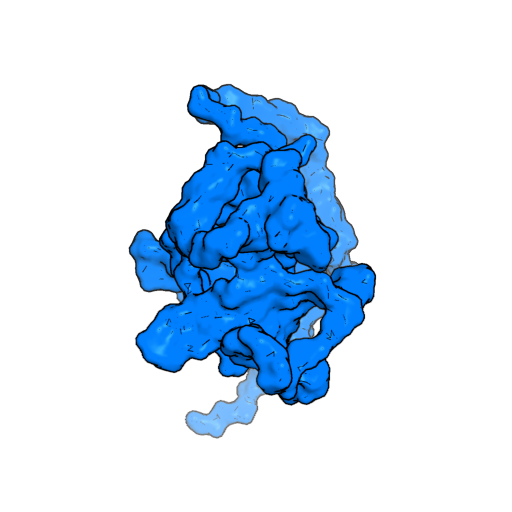YR A 1 310 ? -9.945 6.384 21.894 1.00 59.41 310 TYR A N 1
ATOM 2645 C CA . TYR A 1 310 ? -9.024 7.427 22.302 1.00 59.41 310 TYR A CA 1
ATOM 2646 C C . TYR A 1 310 ? -9.769 8.474 23.102 1.00 59.41 310 TYR A C 1
ATOM 2648 O O . TYR A 1 310 ? -10.843 8.911 22.695 1.00 59.41 310 TYR A O 1
ATOM 2656 N N . SER A 1 311 ? -9.184 8.904 24.212 1.00 56.09 311 SER A N 1
ATOM 2657 C CA . SER A 1 311 ? -9.720 10.000 25.007 1.00 56.09 311 SER A CA 1
ATOM 2658 C C . SER A 1 311 ? -8.883 11.269 24.850 1.00 56.09 311 SER A C 1
ATOM 2660 O O . SER A 1 311 ? -7.653 11.202 24.887 1.00 56.09 311 SER A O 1
ATOM 2662 N N . ILE A 1 312 ? -9.541 12.419 24.728 1.00 53.94 312 ILE A N 1
ATOM 2663 C CA . ILE A 1 312 ? -8.945 13.755 24.657 1.00 53.94 312 ILE A CA 1
ATOM 2664 C C . ILE A 1 312 ? -9.751 14.642 25.591 1.00 53.94 312 ILE A C 1
ATOM 2666 O O . ILE A 1 312 ? -10.877 14.974 25.254 1.00 53.94 312 ILE A O 1
ATOM 2670 N N . SER A 1 313 ? -9.205 15.046 26.737 1.00 47.19 313 SER A N 1
ATOM 2671 C CA . SER A 1 313 ? -9.854 16.075 27.556 1.00 47.19 313 SER A CA 1
ATOM 2672 C C . SER A 1 313 ? -9.007 17.343 27.590 1.00 47.19 313 SER A C 1
ATOM 2674 O O . SER A 1 313 ? -7.796 17.305 27.810 1.00 47.19 313 SER A O 1
ATOM 2676 N N . TYR A 1 314 ? -9.655 18.489 27.364 1.00 36.62 314 TYR A N 1
ATOM 2677 C CA . TYR A 1 314 ? -9.020 19.811 27.426 1.00 36.62 314 TYR A CA 1
ATOM 2678 C C . TYR A 1 314 ? -8.650 20.191 28.878 1.00 36.62 314 TYR A C 1
ATOM 2680 O O . TYR A 1 314 ? -7.712 20.948 29.110 1.00 36.62 314 TYR A O 1
ATOM 2688 N N . SER A 1 315 ? -9.349 19.625 29.872 1.00 36.22 315 SER A N 1
ATOM 2689 C CA . SER A 1 315 ? -9.109 19.806 31.314 1.00 36.22 315 SER A CA 1
ATOM 2690 C C . SER A 1 315 ? -8.090 18.823 31.917 1.00 36.22 315 SER A C 1
ATOM 2692 O O . SER A 1 315 ? -7.516 19.109 32.965 1.00 36.22 315 SER A O 1
ATOM 2694 N N . GLY A 1 316 ? -7.814 17.688 31.266 1.00 36.75 316 GLY A N 1
ATOM 2695 C CA . GLY A 1 316 ? -6.909 16.642 31.768 1.00 36.75 316 GLY A CA 1
ATOM 2696 C C . GLY A 1 316 ? -5.434 16.825 31.408 1.00 36.75 316 GLY A C 1
ATOM 2697 O O . GLY A 1 316 ? -4.622 15.952 31.700 1.00 36.75 316 GLY A O 1
ATOM 2698 N N . LEU A 1 317 ? -5.054 17.940 30.780 1.00 33.78 317 LEU A N 1
ATOM 2699 C CA . LEU A 1 317 ? -3.709 18.118 30.216 1.00 33.78 317 LEU A CA 1
ATOM 2700 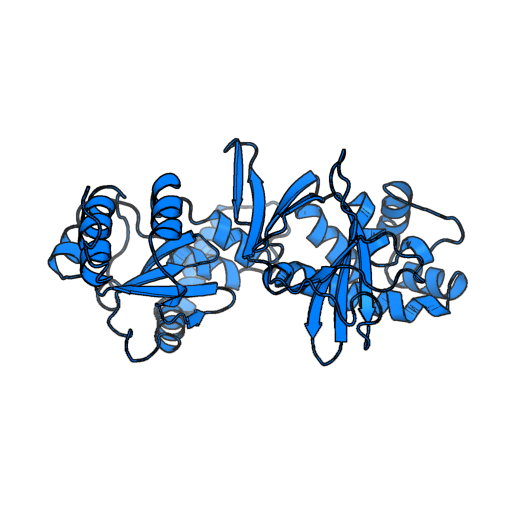C C . LEU A 1 317 ? -2.627 18.561 31.205 1.00 33.78 317 LEU A C 1
ATOM 2702 O O . LEU A 1 317 ? -1.445 18.539 30.864 1.00 33.78 317 LEU A O 1
ATOM 2706 N N . ALA A 1 318 ? -2.989 18.914 32.439 1.00 29.47 318 ALA A N 1
ATOM 2707 C CA . ALA A 1 318 ? -2.020 19.419 33.407 1.00 29.47 318 ALA A CA 1
ATOM 2708 C C . ALA A 1 318 ? -1.253 18.324 34.171 1.00 29.47 318 ALA A C 1
ATOM 2710 O O . ALA A 1 318 ? -0.181 18.619 34.702 1.00 29.47 318 ALA A O 1
ATOM 2711 N N . LYS A 1 319 ? -1.749 17.079 34.271 1.00 29.27 319 LYS A N 1
ATOM 2712 C CA . LYS A 1 319 ? -1.087 16.020 35.060 1.00 29.27 319 LYS A CA 1
ATOM 2713 C C . LYS A 1 319 ? -1.313 14.626 34.460 1.00 29.27 319 LYS A C 1
ATOM 2715 O O . LYS A 1 319 ? -2.423 14.244 34.129 1.00 29.27 319 LYS A O 1
ATOM 2720 N N . TYR A 1 320 ? -0.199 13.924 34.291 1.00 34.16 320 TYR A N 1
ATOM 2721 C CA . TYR A 1 320 ? 0.024 12.707 33.506 1.00 34.16 320 TYR A CA 1
ATOM 2722 C C . TYR A 1 320 ? -0.670 11.410 33.978 1.00 34.16 320 TYR A C 1
ATOM 2724 O O . TYR A 1 320 ? -0.989 11.267 35.150 1.00 34.16 320 TYR A O 1
ATOM 2732 N N . ASN A 1 321 ? -0.654 10.439 33.044 1.00 27.66 321 ASN A N 1
ATOM 2733 C CA . ASN A 1 321 ? -0.549 8.970 33.137 1.00 27.66 321 ASN A CA 1
ATOM 2734 C C . ASN A 1 321 ? -1.641 8.146 33.861 1.00 27.66 321 ASN A C 1
ATOM 2736 O O . ASN A 1 321 ? -1.679 8.083 35.081 1.00 27.66 321 ASN A O 1
ATOM 2740 N N . LYS A 1 322 ? -2.240 7.252 33.050 1.00 29.67 322 LYS A N 1
ATOM 2741 C CA . LYS A 1 322 ? -2.574 5.840 33.326 1.00 29.67 322 LYS A CA 1
ATOM 2742 C C . LYS A 1 322 ? -4.133 5.513 33.598 1.00 29.67 322 LYS A C 1
ATOM 2744 O O . LYS A 1 322 ? -4.476 5.847 34.702 1.00 29.67 322 LYS A O 1
ATOM 2749 N N . TYR A 1 323 ? -5.016 4.858 32.726 1.00 38.22 323 TYR A N 1
ATOM 2750 C CA . TYR A 1 323 ? -6.152 3.811 32.956 1.00 38.22 323 TYR A CA 1
ATOM 2751 C C . TYR A 1 323 ? -6.149 2.272 32.599 1.00 38.22 323 TYR A C 1
ATOM 2753 O O . TYR A 1 323 ? -5.675 1.836 31.552 1.00 38.22 323 TYR A O 1
ATOM 2761 N N . ASP A 1 324 ? -6.784 1.478 33.489 1.00 36.97 324 ASP A N 1
ATOM 2762 C CA . ASP A 1 324 ? -7.193 0.055 33.392 1.00 36.97 324 ASP A CA 1
ATOM 2763 C C . ASP A 1 324 ? -8.563 -0.107 32.693 1.00 36.97 324 ASP A C 1
ATOM 2765 O O . ASP A 1 324 ? -9.533 0.603 32.952 1.00 36.97 324 ASP A O 1
ATOM 2769 N N . SER A 1 325 ? -8.633 -1.088 31.802 1.00 36.03 325 SER A N 1
ATOM 2770 C CA . SER A 1 325 ? -9.666 -1.321 30.797 1.00 36.03 325 SER A CA 1
ATOM 2771 C C . SER A 1 325 ? -11.032 -1.821 31.282 1.00 36.03 325 SER A C 1
ATOM 2773 O O . SER A 1 325 ? -11.898 -1.919 30.427 1.00 36.03 325 SER A O 1
ATOM 2775 N N . THR A 1 326 ? -11.260 -2.171 32.557 1.00 34.38 326 THR A N 1
ATOM 2776 C CA . THR A 1 326 ? -12.422 -3.001 32.979 1.00 34.38 326 THR A CA 1
ATOM 2777 C C . THR A 1 326 ? -13.713 -2.227 33.302 1.00 34.38 326 THR A C 1
ATOM 2779 O O . THR A 1 326 ? -14.794 -2.635 32.882 1.00 34.38 326 THR A O 1
ATOM 2782 N N . LYS A 1 327 ? -13.629 -1.065 33.965 1.00 38.69 327 LYS A N 1
ATOM 2783 C CA . LYS A 1 327 ? -14.808 -0.223 34.281 1.00 38.69 327 LYS A CA 1
ATOM 2784 C C . LYS A 1 327 ? -15.359 0.526 33.061 1.00 38.69 327 LYS A C 1
ATOM 2786 O O . LYS A 1 327 ? -16.566 0.723 32.929 1.00 38.69 327 LYS A O 1
ATOM 2791 N N . LEU A 1 328 ? -14.478 0.870 32.118 1.00 39.16 328 LEU A N 1
ATOM 2792 C CA . LEU A 1 328 ? -14.850 1.468 30.836 1.00 39.16 328 LEU A CA 1
ATOM 2793 C C . LEU A 1 328 ? -15.801 0.560 30.025 1.00 39.16 328 LEU A C 1
ATOM 2795 O O . LEU A 1 328 ? -16.689 1.054 29.329 1.00 39.16 328 LEU A O 1
ATOM 2799 N N . ARG A 1 329 ? -15.654 -0.767 30.162 1.00 40.97 329 ARG A N 1
ATOM 2800 C CA . ARG A 1 329 ? -16.421 -1.806 29.441 1.00 40.97 329 ARG A CA 1
ATOM 2801 C C . ARG A 1 329 ? -17.897 -1.793 29.795 1.00 40.97 329 ARG A C 1
ATOM 2803 O O . ARG A 1 329 ? -18.746 -1.846 28.904 1.00 40.97 329 ARG A O 1
ATOM 2810 N N . GLU A 1 330 ? -18.203 -1.730 31.088 1.00 41.16 330 GLU A N 1
ATOM 2811 C CA . GLU A 1 330 ? -19.578 -1.776 31.588 1.00 41.16 330 GLU A CA 1
ATOM 2812 C C . GLU A 1 330 ? -20.324 -0.497 31.218 1.00 41.16 330 GLU A C 1
ATOM 2814 O O . GLU A 1 330 ? -21.432 -0.558 30.682 1.00 41.16 330 GLU A O 1
ATOM 2819 N N . TYR A 1 331 ? -19.684 0.662 31.388 1.00 40.34 331 TYR A N 1
ATOM 2820 C CA . TYR A 1 331 ? -20.313 1.939 31.071 1.00 40.34 331 TYR A CA 1
ATOM 2821 C C . TYR A 1 331 ? -20.619 2.081 29.573 1.00 40.34 331 TYR A C 1
ATOM 2823 O O . TYR A 1 331 ? -21.725 2.475 29.195 1.00 40.34 331 TYR A O 1
ATOM 2831 N N . ILE A 1 332 ? -19.656 1.761 28.703 1.00 43.50 332 ILE A N 1
ATOM 2832 C CA . ILE A 1 332 ? -19.799 1.882 27.245 1.00 43.50 332 ILE A CA 1
ATOM 2833 C C . ILE A 1 332 ? -20.880 0.930 26.724 1.00 43.50 332 ILE A C 1
ATOM 2835 O O . ILE A 1 332 ? -21.768 1.367 25.991 1.00 43.50 332 ILE A O 1
ATOM 2839 N N . THR A 1 333 ? -20.871 -0.334 27.155 1.00 42.53 333 THR A N 1
ATOM 2840 C CA . THR A 1 333 ? -21.860 -1.341 26.730 1.00 42.53 333 THR A CA 1
ATOM 2841 C C . THR A 1 333 ? -23.281 -0.967 27.167 1.00 42.53 333 THR A C 1
ATOM 2843 O O . THR A 1 333 ? -24.241 -1.173 26.422 1.00 42.53 333 THR A O 1
ATOM 2846 N N . ILE A 1 334 ? -23.441 -0.386 28.359 1.00 43.94 334 ILE A N 1
ATOM 2847 C CA . ILE A 1 334 ? -24.754 0.004 28.890 1.00 43.94 334 ILE A CA 1
ATOM 2848 C C . ILE A 1 334 ? -25.274 1.287 28.226 1.00 43.94 334 ILE A C 1
ATOM 2850 O O . ILE A 1 334 ? -26.476 1.393 27.968 1.00 43.94 334 ILE A O 1
ATOM 2854 N N . ASN A 1 335 ? -24.401 2.254 27.926 1.00 40.28 335 ASN A N 1
ATOM 2855 C CA . ASN A 1 335 ? -24.828 3.593 27.516 1.00 40.28 335 ASN A CA 1
ATOM 2856 C C . ASN A 1 335 ? -24.816 3.841 26.000 1.00 40.28 335 ASN A C 1
ATOM 2858 O O . ASN A 1 335 ? -25.687 4.573 25.533 1.00 40.28 335 ASN A O 1
ATOM 2862 N N . LEU A 1 336 ? -23.956 3.187 25.204 1.00 41.25 336 LEU A N 1
ATOM 2863 C CA . LEU A 1 336 ? -24.070 3.245 23.732 1.00 41.25 336 LEU A CA 1
ATOM 2864 C C . LEU A 1 336 ? -25.353 2.577 23.234 1.00 41.25 336 LEU A C 1
ATOM 2866 O O . LEU A 1 336 ? -26.010 3.092 22.335 1.00 41.25 336 LEU A O 1
ATOM 2870 N N . ASN A 1 337 ? -25.774 1.484 23.872 1.00 42.56 337 ASN A N 1
ATOM 2871 C CA . ASN A 1 337 ? -27.048 0.837 23.557 1.00 42.56 337 ASN A CA 1
ATOM 2872 C C . ASN A 1 337 ? -28.265 1.713 23.904 1.00 42.56 337 ASN A C 1
ATOM 2874 O O . ASN A 1 337 ? -29.311 1.584 23.272 1.00 42.56 337 ASN A O 1
ATOM 2878 N N . LYS A 1 338 ? -28.135 2.627 24.875 1.00 40.78 338 LYS A N 1
ATOM 2879 C CA . LYS A 1 338 ? -29.183 3.600 25.220 1.00 40.78 338 LYS A CA 1
ATOM 2880 C C . LYS A 1 338 ? -29.189 4.815 24.293 1.00 40.78 338 LYS A C 1
ATOM 2882 O O . LYS A 1 338 ? -30.264 5.275 23.927 1.00 40.78 338 LYS A O 1
ATOM 2887 N N . SER A 1 339 ? -28.024 5.335 23.902 1.00 38.28 339 SER A N 1
ATOM 2888 C CA . SER A 1 339 ? -27.929 6.528 23.045 1.00 38.28 339 SER A CA 1
ATOM 2889 C C . SER A 1 339 ? -28.218 6.247 21.567 1.00 38.28 339 SER A C 1
ATOM 2891 O O . SER A 1 339 ? -28.593 7.161 20.836 1.00 38.28 339 SER A O 1
ATOM 2893 N N . LEU A 1 340 ? -28.092 4.991 21.123 1.00 40.59 340 LEU A N 1
ATOM 2894 C CA . LEU A 1 340 ? -28.320 4.598 19.730 1.00 40.59 340 LEU A CA 1
ATOM 2895 C C . LEU A 1 340 ? -29.790 4.344 19.357 1.00 40.59 340 LEU A C 1
ATOM 2897 O O . LEU A 1 340 ? -30.034 4.064 18.183 1.00 40.59 340 LEU A O 1
ATOM 2901 N N . ASN A 1 341 ? -30.751 4.454 20.294 1.00 40.69 341 ASN A N 1
ATOM 2902 C CA . ASN A 1 341 ? -32.186 4.202 20.060 1.00 40.69 341 ASN A CA 1
ATOM 2903 C C . ASN A 1 341 ? -32.407 3.022 19.093 1.00 40.69 341 ASN A C 1
ATOM 2905 O O . ASN A 1 341 ? -33.069 3.128 18.059 1.00 40.69 341 ASN A O 1
ATOM 2909 N N . ILE A 1 342 ? -31.780 1.883 19.399 1.00 41.75 342 ILE A N 1
ATOM 2910 C CA . ILE A 1 342 ? -32.190 0.623 18.795 1.00 41.75 342 ILE A CA 1
ATOM 2911 C C . ILE A 1 342 ? -33.461 0.261 19.545 1.00 41.75 342 ILE A C 1
ATOM 2913 O O . ILE A 1 342 ? -33.404 -0.264 20.658 1.00 41.75 342 ILE A O 1
ATOM 2917 N N . ASP A 1 343 ? -34.597 0.646 18.964 1.00 35.62 343 ASP A N 1
ATOM 2918 C CA . ASP A 1 343 ? -35.910 0.201 19.400 1.00 35.62 343 ASP A CA 1
ATOM 2919 C C . ASP A 1 343 ? -35.825 -1.291 19.722 1.00 35.62 343 ASP A C 1
ATOM 2921 O O . ASP A 1 343 ? -35.535 -2.128 18.861 1.00 35.62 343 ASP A O 1
ATOM 2925 N N . LYS A 1 344 ? -36.056 -1.623 20.995 1.00 37.94 344 LYS A N 1
ATOM 2926 C CA . LYS A 1 344 ? -36.359 -2.984 21.423 1.00 37.94 344 LYS A CA 1
ATOM 2927 C C . LYS A 1 344 ? -37.699 -3.352 20.802 1.00 37.94 344 LYS A C 1
ATOM 2929 O O . LYS A 1 344 ? -38.747 -3.229 21.425 1.00 37.94 344 LYS A O 1
ATOM 2934 N N . GLY A 1 345 ? -37.632 -3.775 19.550 1.00 34.94 345 GLY A N 1
ATOM 2935 C CA . GLY A 1 345 ? -38.770 -4.081 18.708 1.00 34.94 345 GLY A CA 1
ATOM 2936 C C . GLY A 1 345 ? -38.675 -5.454 18.069 1.00 34.94 345 GLY A C 1
ATOM 2937 O O . GLY A 1 345 ? -39.118 -5.588 16.942 1.00 34.94 345 GLY A O 1
ATOM 2938 N N . VAL A 1 346 ? -38.122 -6.468 18.746 1.00 26.89 346 VAL A N 1
ATOM 2939 C CA . VAL A 1 346 ? -38.460 -7.872 18.457 1.00 26.89 346 VAL A CA 1
ATOM 2940 C C . VAL A 1 346 ? -38.455 -8.667 19.764 1.00 26.89 346 VAL A C 1
ATOM 2942 O O 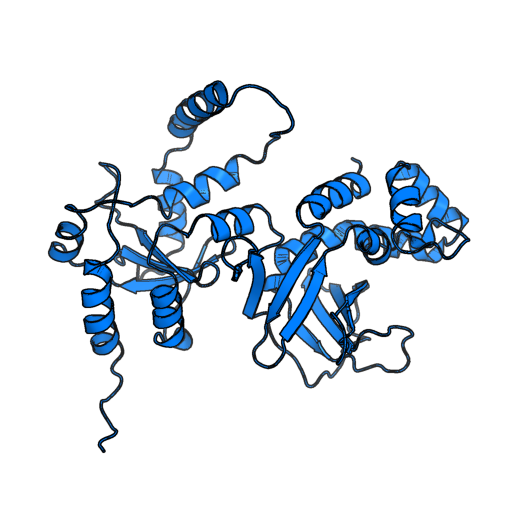. VAL A 1 346 ? -37.406 -8.982 20.320 1.00 26.89 346 VAL A O 1
ATOM 2945 N N . ARG A 1 347 ? -39.658 -8.970 20.261 1.00 31.62 347 ARG A N 1
ATOM 2946 C CA . ARG A 1 347 ? -39.907 -10.150 21.096 1.00 31.62 347 ARG A CA 1
ATOM 2947 C C . ARG A 1 347 ? -39.926 -11.368 20.173 1.00 31.62 347 ARG A C 1
ATOM 2949 O O . ARG A 1 347 ? -40.685 -11.355 19.206 1.00 31.62 347 ARG A O 1
ATOM 2956 N N . LEU A 1 348 ? -39.169 -12.404 20.514 1.00 29.62 348 LEU A N 1
ATOM 2957 C CA . LEU A 1 348 ? -39.698 -13.630 21.126 1.00 29.62 348 LEU A CA 1
ATOM 2958 C C . LEU A 1 348 ? -38.563 -14.358 21.844 1.00 29.62 348 LEU A C 1
ATOM 2960 O O . LEU A 1 348 ? -37.513 -14.570 21.200 1.00 29.62 348 LEU A O 1
#

pLDDT: mean 72.02, std 24.14, range [26.89, 97.94]

Radius of gyration: 23.6 Å; chains: 1; bounding box: 65×46×65 Å

Secondary structure (DSSP, 8-state):
--HHHHHHHHHHTTTTEEEEEE-SS-EEEEEE-GGGHHHHTTGGGG-SS---HHHHHHHHHTS-HHHHHHHHHHHHGGGHHHHHHHHHHHHHHHHTGGG-EEEE---TTSS---SEEEEEEETTEEEEEEEE--TTS--EEEEEEEESS-TTTTT-S--EE--EEEEEETTTTEEEE--SSHHHHHHHHHGGGSS-HHHHHHHHHHS-GGGS--EEETTEEEEEEEPPPHHHHHHTTSS----TTHHHHHHHTT-S---S---HHHHHHHHHHHHHHH-HHHHHHHHHHHS-GGGTT--EEEETTTTEEEE--SSGGGS-----SHHHHHHHHHHHHHHTT-------